Protein AF-A0A960UX50-F1 (afdb_monomer_lite)

Foldseek 3Di:
DQLVVLVVQLVCCPDPCRNVCVVDVPQPPLNSVLSNLLSVLSNLLVVLVVLCVVQVPQQDPPLNCVLNVLSVVLNVCSVVDDSVVNVVSVVVNLVSLLSSLVSSLVSLVVVVVVPPPLCVLLSVLSNLLSVLSNVQSCVVVVVDDDDRCNVVSVVSNVVSVVVSVVVVVVVVVVVVVVVVVVVVVVVVVVVVVVVLVVVLVVQLVVDPDPLSNQVSVLVCCCVPVVDQWDWDWDADPVQQKIATRDHDHHDDDPVVVCCRNGDIGHLDCVVPPVNVCVVVVDDDDDD

Sequence (287 aa):
ALFCITVAIWSSQSGAEKLIANLIDGLSGDLAIRIEYVALYFAVGSFLQFAARLYPEEMPVWPRRIVVGFSLICAASGFFLPLGLFVRTLLPMQVAILAAVGISVIWTFQALRRHRLGAYVLSASLIILAATVANDVLVAMALLPGIYLGPYGLMIFIVGQSFGMSMKLSNAFNQLESLSEGLEARVEQRTEELDSLNELTRIVNESQDLDYIVGSTSRFMIDHMGIRRMFLFLIDPLSNEITGNGGQIADLSQEDRDFFETLRVPVNPELGTLYRTIQKKKSVYLD

Secondary structure (DSSP, 8-state):
-HHHHHHHHHHHHSSTT-HHHHHSTT--HHHHHHHHHHHHHHHHHHHHHHHHHHSTTT--HHHHHHHHHHHHHHHHHHHHS-HHHHHHTHHHHHHHHHHHHHHHHHHHHHHHHTT-TT-HHHHHHHHHHHHHHHHHHHHHTTSS-----HHHHHHHHHHHHHHHHHHHHHHHHHHHHHHHHHHHHHHHHHHHHHHHHHHHHHHHHH---HHHHHHHHHHHHHHHH---B---EEEETTTTEEEE----BTT--HHHHHHHHH-EEE--GGGTHHHHHHHHTS-----

Structure (mmCIF, N/CA/C/O backbone):
data_AF-A0A960UX50-F1
#
_entry.id   AF-A0A960UX50-F1
#
loop_
_atom_site.group_PDB
_atom_site.id
_atom_site.type_symbol
_atom_site.label_atom_id
_atom_site.label_alt_id
_atom_site.label_comp_id
_atom_site.label_asym_id
_atom_site.label_entity_id
_atom_site.label_seq_id
_atom_site.pdbx_PDB_ins_code
_atom_site.Cartn_x
_atom_site.Cartn_y
_atom_site.Cartn_z
_atom_site.occupancy
_atom_site.B_iso_or_equiv
_atom_site.auth_seq_id
_atom_site.auth_comp_id
_atom_site.auth_asym_id
_atom_site.auth_atom_id
_atom_site.pdbx_PDB_model_num
ATOM 1 N N . ALA A 1 1 ? 10.888 -6.861 -0.367 1.00 74.69 1 ALA A N 1
ATOM 2 C CA . ALA A 1 1 ? 12.194 -7.522 -0.569 1.00 74.69 1 ALA A CA 1
ATOM 3 C C . ALA A 1 1 ? 12.566 -7.593 -2.049 1.00 74.69 1 ALA A C 1
ATOM 5 O O . ALA A 1 1 ? 13.447 -6.845 -2.441 1.00 74.69 1 ALA A O 1
ATOM 6 N N . LEU A 1 2 ? 11.870 -8.397 -2.872 1.00 86.38 2 LEU A N 1
ATOM 7 C CA . LEU A 1 2 ? 12.221 -8.613 -4.290 1.00 86.38 2 LEU A CA 1
ATOM 8 C C . LEU A 1 2 ? 12.455 -7.309 -5.075 1.00 86.38 2 LEU A C 1
ATOM 10 O O . LEU A 1 2 ? 13.512 -7.156 -5.668 1.00 86.38 2 LEU A O 1
ATOM 14 N N . PHE A 1 3 ? 11.523 -6.352 -4.990 1.00 88.25 3 PHE A N 1
ATOM 15 C CA . PHE A 1 3 ? 11.643 -5.042 -5.644 1.00 88.25 3 PHE A CA 1
ATOM 16 C C . PHE A 1 3 ? 12.938 -4.301 -5.281 1.00 88.25 3 PHE A C 1
ATOM 18 O O . PHE A 1 3 ? 13.718 -3.952 -6.162 1.00 88.25 3 PHE A O 1
ATOM 25 N N . CYS A 1 4 ? 13.215 -4.120 -3.989 1.00 86.19 4 CYS A N 1
ATOM 26 C CA . CYS A 1 4 ? 14.413 -3.408 -3.544 1.00 86.19 4 CYS A CA 1
ATOM 27 C C . CYS A 1 4 ? 15.699 -4.116 -3.986 1.00 86.19 4 CYS A C 1
ATOM 29 O O . CYS A 1 4 ? 16.638 -3.449 -4.397 1.00 86.19 4 CYS A O 1
ATOM 31 N N . ILE A 1 5 ? 15.726 -5.454 -3.952 1.00 87.75 5 ILE A N 1
ATOM 32 C CA . ILE A 1 5 ? 16.877 -6.244 -4.415 1.00 87.75 5 ILE A CA 1
ATOM 33 C C . ILE A 1 5 ? 17.108 -6.010 -5.910 1.00 87.75 5 ILE A C 1
ATOM 35 O O . ILE A 1 5 ? 18.223 -5.713 -6.322 1.00 87.75 5 ILE A O 1
ATOM 39 N N . THR A 1 6 ? 16.054 -6.085 -6.724 1.00 88.81 6 THR A N 1
ATOM 40 C CA . THR A 1 6 ? 16.165 -5.870 -8.174 1.00 88.81 6 THR A CA 1
ATOM 41 C C . THR A 1 6 ? 16.602 -4.448 -8.520 1.00 88.81 6 THR A C 1
ATOM 43 O O . THR A 1 6 ? 17.437 -4.271 -9.401 1.00 88.81 6 THR A O 1
ATOM 46 N N . VAL A 1 7 ? 16.116 -3.440 -7.787 1.00 87.38 7 VAL A N 1
ATOM 47 C CA . VAL A 1 7 ? 16.538 -2.044 -7.979 1.00 87.38 7 VAL A CA 1
ATOM 48 C C . VAL A 1 7 ? 17.975 -1.826 -7.509 1.00 87.38 7 VAL A C 1
ATOM 50 O O . VAL A 1 7 ? 18.710 -1.107 -8.171 1.00 87.38 7 VAL A O 1
ATOM 53 N N . ALA A 1 8 ? 18.407 -2.463 -6.418 1.00 85.44 8 ALA A N 1
ATOM 54 C CA . ALA A 1 8 ? 19.790 -2.383 -5.953 1.00 85.44 8 ALA A CA 1
ATOM 55 C C . ALA A 1 8 ? 20.767 -2.993 -6.970 1.00 85.44 8 ALA A C 1
ATOM 57 O O . ALA A 1 8 ? 21.789 -2.385 -7.276 1.00 85.44 8 ALA A O 1
ATOM 58 N N . ILE A 1 9 ? 20.427 -4.153 -7.547 1.00 85.88 9 ILE A N 1
ATOM 59 C CA . ILE A 1 9 ? 21.223 -4.783 -8.613 1.00 85.88 9 ILE A CA 1
ATOM 60 C C . ILE A 1 9 ? 21.291 -3.866 -9.837 1.00 85.88 9 ILE A C 1
ATOM 62 O O . ILE A 1 9 ? 22.376 -3.635 -10.365 1.00 85.88 9 ILE A O 1
ATOM 66 N N . TRP A 1 10 ? 20.148 -3.322 -10.266 1.00 87.31 10 TRP A N 1
ATOM 67 C CA . TRP A 1 10 ? 20.091 -2.391 -11.390 1.00 87.31 10 TRP A CA 1
ATOM 68 C C . TRP A 1 10 ? 20.931 -1.136 -11.128 1.00 87.31 10 TRP A C 1
ATOM 70 O O . TRP A 1 10 ? 21.840 -0.847 -11.895 1.00 87.31 10 TRP A O 1
ATOM 80 N N . SER A 1 11 ? 20.710 -0.449 -10.006 1.00 81.12 11 SER A N 1
ATOM 81 C CA . SER A 1 11 ? 21.429 0.777 -9.641 1.00 81.12 11 SER A CA 1
ATOM 82 C C . SER A 1 11 ? 22.930 0.559 -9.460 1.00 81.12 11 SER A C 1
ATOM 84 O O . SER A 1 11 ? 23.699 1.490 -9.663 1.00 81.12 11 SER A O 1
ATOM 86 N N . SER A 1 12 ? 23.360 -0.642 -9.066 1.00 79.75 12 SER A N 1
ATOM 87 C CA . SER A 1 12 ? 24.780 -0.972 -8.945 1.00 79.75 12 SER A CA 1
ATOM 88 C C . SER A 1 12 ? 25.454 -1.194 -10.303 1.00 79.75 12 SER A C 1
ATOM 90 O O . SER A 1 12 ? 26.670 -1.043 -10.404 1.00 79.75 12 SER A O 1
ATOM 92 N N . GLN A 1 13 ? 24.693 -1.568 -11.334 1.00 78.19 13 GLN A N 1
ATOM 93 C CA . GLN A 1 13 ? 25.196 -1.738 -12.700 1.00 78.19 13 GLN A CA 1
ATOM 94 C C . GLN A 1 13 ? 25.017 -0.477 -13.552 1.00 78.19 13 GLN A C 1
ATOM 96 O O . GLN A 1 13 ? 25.848 -0.206 -14.415 1.00 78.19 13 GLN A O 1
ATOM 101 N N . SER A 1 14 ? 23.966 0.307 -13.308 1.00 67.62 14 SER A N 1
ATOM 102 C CA . SER A 1 14 ? 23.695 1.554 -14.020 1.00 67.62 14 SER A CA 1
ATOM 103 C C . SER A 1 14 ? 24.616 2.669 -13.525 1.00 67.62 14 SER A C 1
ATOM 105 O O . SER A 1 14 ? 24.365 3.310 -12.509 1.00 67.62 14 SER A O 1
ATOM 107 N N . GLY A 1 15 ? 25.703 2.910 -14.258 1.00 63.88 15 GLY A N 1
ATOM 108 C CA . GLY A 1 15 ? 26.651 3.986 -13.977 1.00 63.88 15 GLY A CA 1
ATOM 109 C C . GLY A 1 15 ? 27.939 3.867 -14.788 1.00 63.88 15 GLY A C 1
ATOM 110 O O . GLY A 1 15 ? 28.190 2.849 -15.434 1.00 63.88 15 GLY A O 1
ATOM 111 N N . ALA A 1 16 ? 28.768 4.913 -14.741 1.00 55.41 16 ALA A N 1
ATOM 112 C CA . ALA A 1 16 ? 30.037 4.966 -15.472 1.00 55.41 16 ALA A CA 1
ATOM 113 C C . ALA A 1 16 ? 31.031 3.875 -15.031 1.00 55.41 16 ALA A C 1
ATOM 115 O O . ALA A 1 16 ? 31.810 3.393 -15.846 1.00 55.41 16 ALA A O 1
ATOM 116 N N . GLU A 1 17 ? 30.967 3.449 -13.766 1.00 58.00 17 GLU A N 1
ATOM 117 C CA . GLU A 1 17 ? 31.926 2.506 -13.181 1.00 58.00 17 GLU A CA 1
ATOM 118 C C . GLU A 1 17 ? 31.386 1.080 -12.996 1.00 58.00 17 GLU A C 1
ATOM 120 O O . GLU A 1 17 ? 32.053 0.302 -12.326 1.00 58.00 17 GLU A O 1
ATOM 125 N N . LYS A 1 18 ? 30.202 0.730 -13.543 1.00 66.75 18 LYS A N 1
ATOM 126 C CA . LYS A 1 18 ? 29.578 -0.621 -13.502 1.00 66.75 18 LYS A CA 1
ATOM 127 C C . LYS A 1 18 ? 30.106 -1.509 -12.360 1.00 66.75 18 LYS A C 1
ATOM 129 O O . LYS A 1 18 ? 30.834 -2.473 -12.595 1.00 66.75 18 LYS A O 1
ATOM 134 N N . LEU A 1 19 ? 29.776 -1.148 -11.119 1.00 62.72 19 LEU A N 1
ATOM 135 C CA . LEU A 1 19 ? 30.473 -1.597 -9.901 1.00 62.72 19 LEU A CA 1
ATOM 136 C C . LEU A 1 19 ? 30.663 -3.119 -9.822 1.00 62.72 19 LEU A C 1
ATOM 138 O O . LEU A 1 19 ? 31.742 -3.595 -9.491 1.00 62.72 19 LEU A O 1
ATOM 142 N N . ILE A 1 20 ? 29.631 -3.893 -10.169 1.00 65.25 20 ILE A N 1
ATOM 143 C CA . ILE A 1 20 ? 29.677 -5.364 -10.140 1.00 65.25 20 ILE A CA 1
ATOM 144 C C . ILE A 1 20 ? 30.579 -5.931 -11.247 1.00 65.25 20 ILE A C 1
ATOM 146 O O . ILE A 1 20 ? 31.234 -6.947 -11.034 1.00 65.25 20 ILE A O 1
ATOM 150 N N . ALA A 1 21 ? 30.624 -5.296 -12.420 1.00 63.28 21 ALA A N 1
ATOM 151 C CA . ALA A 1 21 ? 31.515 -5.709 -13.503 1.00 63.28 21 ALA A CA 1
ATOM 152 C C . ALA A 1 21 ? 32.990 -5.410 -13.182 1.00 63.28 21 ALA A C 1
ATOM 154 O O . ALA A 1 21 ? 33.856 -6.153 -13.625 1.00 63.28 21 ALA A O 1
ATOM 155 N N . ASN A 1 22 ? 33.260 -4.374 -12.381 1.00 66.94 22 ASN A N 1
ATOM 156 C CA . ASN A 1 22 ? 34.607 -4.034 -11.912 1.00 66.94 22 ASN A CA 1
ATOM 157 C C . ASN A 1 22 ? 35.059 -4.845 -10.686 1.00 66.94 22 ASN A C 1
ATOM 159 O O . ASN A 1 22 ? 36.253 -4.977 -10.453 1.00 66.94 22 ASN A O 1
ATOM 163 N N . LEU A 1 23 ? 34.125 -5.380 -9.892 1.00 66.56 23 LEU A N 1
ATOM 164 C CA . LEU A 1 23 ? 34.437 -6.208 -8.720 1.00 66.56 23 LEU A CA 1
ATOM 165 C C . LEU A 1 23 ? 34.691 -7.683 -9.085 1.00 66.56 23 LEU A C 1
ATOM 167 O O . LEU A 1 23 ? 35.341 -8.405 -8.333 1.00 66.56 23 LEU A O 1
ATOM 171 N N . ILE A 1 24 ? 34.142 -8.145 -10.213 1.00 71.06 24 ILE A N 1
ATOM 172 C CA . ILE A 1 24 ? 34.294 -9.516 -10.709 1.00 71.06 24 ILE A CA 1
ATOM 173 C C . ILE A 1 24 ? 35.217 -9.488 -11.927 1.00 71.06 24 ILE A C 1
ATOM 175 O O . ILE A 1 24 ? 34.765 -9.295 -13.058 1.00 71.06 24 ILE A O 1
ATOM 179 N N . ASP A 1 25 ? 36.506 -9.728 -11.690 1.00 57.28 25 ASP A N 1
ATOM 180 C CA . ASP A 1 25 ? 37.509 -9.890 -12.743 1.00 57.28 25 ASP A CA 1
ATOM 181 C C . ASP A 1 25 ? 37.095 -11.036 -13.689 1.00 57.28 25 ASP A C 1
ATOM 183 O O . ASP A 1 25 ? 37.180 -12.216 -13.348 1.00 57.28 25 ASP A O 1
ATOM 187 N N . GLY A 1 26 ? 36.593 -10.692 -14.882 1.00 63.31 26 GLY A N 1
ATOM 188 C CA . GLY A 1 26 ? 36.166 -11.652 -15.912 1.00 63.31 26 GLY A CA 1
ATOM 189 C C . GLY A 1 26 ? 34.696 -11.575 -16.334 1.00 63.31 26 GLY A C 1
ATOM 190 O O . GLY A 1 26 ? 34.275 -12.339 -17.208 1.00 63.31 26 GLY A O 1
ATOM 191 N N . LEU A 1 27 ? 33.896 -10.657 -15.779 1.00 69.50 27 LEU A N 1
ATOM 192 C CA . LEU A 1 27 ? 32.530 -10.458 -16.261 1.00 69.50 27 LEU A CA 1
ATOM 193 C C . LEU A 1 27 ? 32.547 -9.807 -17.657 1.00 69.50 27 LEU A C 1
ATOM 195 O O . LEU A 1 27 ? 32.896 -8.638 -17.808 1.00 69.50 27 LEU A O 1
ATOM 199 N N . SER A 1 28 ? 32.158 -10.552 -18.699 1.00 75.81 28 SER A N 1
ATOM 200 C CA . SER A 1 28 ? 32.047 -9.978 -20.051 1.00 75.81 28 SER A CA 1
ATOM 201 C C . SER A 1 28 ? 31.086 -8.777 -20.058 1.00 75.81 28 SER A C 1
ATOM 203 O O . SER A 1 28 ? 30.033 -8.819 -19.414 1.00 75.81 28 SER A O 1
ATOM 205 N N . GLY A 1 29 ? 31.418 -7.716 -20.804 1.00 76.50 29 GLY A N 1
ATOM 206 C CA . GLY A 1 29 ? 30.583 -6.507 -20.892 1.00 76.50 29 GLY A CA 1
ATOM 207 C C . GLY A 1 29 ? 29.140 -6.797 -21.327 1.00 76.50 29 GLY A C 1
ATOM 208 O O . GLY A 1 29 ? 28.202 -6.160 -20.846 1.00 76.50 29 GLY A O 1
ATOM 209 N N . ASP A 1 30 ? 28.956 -7.826 -22.153 1.00 81.88 30 ASP A N 1
ATOM 210 C CA . ASP A 1 30 ? 27.658 -8.334 -22.593 1.00 81.88 30 ASP A CA 1
ATOM 211 C C . ASP A 1 30 ? 26.811 -8.865 -21.431 1.00 81.88 30 ASP A C 1
ATOM 213 O O . ASP A 1 30 ? 25.624 -8.549 -21.328 1.00 81.88 30 ASP A O 1
ATOM 217 N N . LEU A 1 31 ? 27.410 -9.656 -20.533 1.00 82.50 31 LEU A N 1
ATOM 218 C CA . LEU A 1 31 ? 26.725 -10.171 -19.345 1.00 82.50 31 LEU A CA 1
ATOM 219 C C . LEU A 1 31 ? 26.357 -9.043 -18.381 1.00 82.50 31 LEU A C 1
ATOM 221 O O . LEU A 1 31 ? 25.259 -9.070 -17.828 1.00 82.50 31 LEU A O 1
ATOM 225 N N . ALA A 1 32 ? 27.218 -8.032 -18.224 1.00 83.31 32 ALA A N 1
ATOM 226 C CA . ALA A 1 32 ? 26.917 -6.870 -17.386 1.00 83.31 32 ALA A CA 1
ATOM 227 C C . ALA A 1 32 ? 25.645 -6.148 -17.862 1.00 83.31 32 ALA A C 1
ATOM 229 O O . ALA A 1 32 ? 24.741 -5.898 -17.067 1.00 83.31 32 ALA A O 1
ATOM 230 N N . ILE A 1 33 ? 25.539 -5.884 -19.171 1.00 83.94 33 ILE A N 1
ATOM 231 C CA . ILE A 1 33 ? 24.369 -5.222 -19.775 1.00 83.94 33 ILE A CA 1
ATOM 232 C C . ILE A 1 33 ? 23.113 -6.096 -19.646 1.00 83.94 33 ILE A C 1
ATOM 234 O O . ILE A 1 33 ? 22.027 -5.593 -19.352 1.00 83.94 33 ILE A O 1
ATOM 238 N N . ARG A 1 34 ? 23.240 -7.420 -19.824 1.00 88.50 34 ARG A N 1
ATOM 239 C CA . ARG A 1 34 ? 22.115 -8.351 -19.625 1.00 88.50 34 ARG A CA 1
ATOM 240 C C . ARG A 1 34 ? 21.604 -8.315 -18.189 1.00 88.50 34 ARG A C 1
ATOM 242 O O . ARG A 1 34 ? 20.398 -8.198 -17.989 1.00 88.50 34 ARG A O 1
ATOM 249 N N . ILE A 1 35 ? 22.500 -8.377 -17.204 1.00 87.50 35 ILE A N 1
ATOM 250 C CA . ILE A 1 35 ? 22.139 -8.314 -15.782 1.00 87.50 35 ILE A CA 1
ATOM 251 C C . ILE A 1 35 ? 21.448 -6.988 -15.465 1.00 87.50 35 ILE A C 1
ATOM 253 O O . ILE A 1 35 ? 20.403 -6.996 -14.818 1.00 87.50 35 ILE A O 1
ATOM 257 N N . GLU A 1 36 ? 21.989 -5.872 -15.954 1.00 87.81 36 GLU A N 1
ATOM 258 C CA . GLU A 1 36 ? 21.420 -4.538 -15.759 1.00 87.81 36 GLU A CA 1
ATOM 259 C C . GLU A 1 36 ? 19.961 -4.470 -16.239 1.00 87.81 36 GLU A C 1
ATOM 261 O O . GLU A 1 36 ? 19.062 -4.104 -15.480 1.00 87.81 36 GLU A O 1
ATOM 266 N N . TYR A 1 37 ? 19.694 -4.881 -17.481 1.00 89.44 37 TYR A N 1
ATOM 267 C CA . TYR A 1 37 ? 18.360 -4.742 -18.072 1.00 89.44 37 TYR A CA 1
ATOM 268 C C . TYR A 1 37 ? 17.380 -5.775 -17.519 1.00 89.44 37 TYR A C 1
ATOM 270 O O . TYR A 1 37 ? 16.226 -5.445 -17.254 1.00 89.44 37 TYR A O 1
ATOM 278 N N . VAL A 1 38 ? 17.826 -7.010 -17.278 1.00 91.44 38 VAL A N 1
ATOM 279 C CA . VAL A 1 38 ? 16.990 -8.032 -16.635 1.00 91.44 38 VAL A CA 1
ATOM 280 C C . VAL A 1 38 ? 16.591 -7.583 -15.226 1.00 91.44 38 VAL A C 1
ATOM 282 O O . VAL A 1 38 ? 15.417 -7.694 -14.868 1.00 91.44 38 VAL A O 1
ATOM 285 N N . ALA A 1 39 ? 17.518 -7.012 -14.449 1.00 91.25 39 ALA A N 1
ATOM 286 C CA . ALA A 1 39 ? 17.220 -6.465 -13.127 1.00 91.25 39 ALA A CA 1
ATOM 287 C C . ALA A 1 39 ? 16.193 -5.324 -13.198 1.00 91.25 39 ALA A C 1
ATOM 289 O O . ALA A 1 39 ? 15.226 -5.333 -12.432 1.00 91.25 39 ALA A O 1
ATOM 290 N N . LEU A 1 40 ? 16.334 -4.406 -14.162 1.00 90.50 40 LEU A N 1
ATOM 291 C CA . LEU A 1 40 ? 15.348 -3.353 -14.420 1.00 90.50 40 LEU A CA 1
ATOM 292 C C . LEU A 1 40 ? 13.962 -3.934 -14.743 1.00 90.50 40 LEU A C 1
ATOM 294 O O . LEU A 1 40 ? 12.950 -3.493 -14.198 1.00 90.50 40 LEU A O 1
ATOM 298 N N . TYR A 1 41 ? 13.893 -4.949 -15.606 1.00 92.56 41 TYR A N 1
ATOM 299 C CA . TYR A 1 41 ? 12.621 -5.533 -16.038 1.00 92.56 41 TYR A CA 1
ATOM 300 C C . TYR A 1 41 ? 11.915 -6.261 -14.887 1.00 92.56 41 TYR A C 1
ATOM 302 O O . TYR A 1 41 ? 10.705 -6.096 -14.684 1.00 92.56 41 TYR A O 1
ATOM 310 N N . PHE A 1 42 ? 12.672 -6.990 -14.062 1.00 92.31 42 PHE A N 1
ATOM 311 C CA . PHE A 1 42 ? 12.153 -7.590 -12.835 1.00 92.31 42 PHE A CA 1
ATOM 312 C C . PHE A 1 42 ? 11.741 -6.550 -11.787 1.00 92.31 42 PHE A C 1
ATOM 314 O O . PHE A 1 42 ? 10.758 -6.778 -11.073 1.00 92.31 42 PHE A O 1
ATOM 321 N N . ALA A 1 43 ? 12.419 -5.402 -11.702 1.00 91.06 43 ALA A N 1
ATOM 322 C CA . ALA A 1 43 ? 12.036 -4.324 -10.792 1.00 91.06 43 ALA A CA 1
ATOM 323 C C . ALA A 1 43 ? 10.620 -3.813 -11.089 1.00 91.06 43 ALA A C 1
ATOM 325 O O . ALA A 1 43 ? 9.801 -3.699 -10.180 1.00 91.06 43 ALA A O 1
ATOM 326 N N . VAL A 1 44 ? 10.272 -3.615 -12.360 1.00 90.50 44 VAL A N 1
ATOM 327 C CA . VAL A 1 44 ? 8.927 -3.157 -12.753 1.00 90.50 44 VAL A CA 1
ATOM 328 C C . VAL A 1 44 ? 7.855 -4.191 -12.413 1.00 90.50 44 VAL A C 1
ATOM 330 O O . VAL A 1 44 ? 6.826 -3.862 -11.818 1.00 90.50 44 VAL A O 1
ATOM 333 N N . GLY A 1 45 ? 8.098 -5.460 -12.759 1.00 89.94 45 GLY A N 1
ATOM 334 C CA . GLY A 1 45 ? 7.151 -6.539 -12.475 1.00 89.94 45 GLY A CA 1
ATOM 335 C C . GLY A 1 45 ? 6.932 -6.740 -10.972 1.00 89.94 45 GLY A C 1
ATOM 336 O O . GLY A 1 45 ? 5.796 -6.861 -10.509 1.00 89.94 45 GLY A O 1
ATOM 337 N N . SER A 1 46 ? 8.014 -6.726 -10.194 1.00 90.81 46 SER A N 1
ATOM 338 C CA . SER A 1 46 ? 7.958 -6.877 -8.739 1.00 90.81 46 SER A CA 1
ATOM 339 C C . SER A 1 46 ? 7.335 -5.666 -8.037 1.00 90.81 46 SER A C 1
ATOM 341 O O . SER A 1 46 ? 6.593 -5.859 -7.072 1.00 90.81 46 SER A O 1
ATOM 343 N N . PHE A 1 47 ? 7.550 -4.445 -8.539 1.00 90.31 47 PHE A N 1
ATOM 344 C CA . PHE A 1 47 ? 6.909 -3.232 -8.028 1.00 90.31 47 PHE A CA 1
ATOM 345 C C . PHE A 1 47 ? 5.390 -3.277 -8.181 1.00 90.31 47 PHE A C 1
ATOM 347 O O . PHE A 1 47 ? 4.665 -3.044 -7.218 1.00 90.31 47 PHE A O 1
ATOM 354 N N . LEU A 1 48 ? 4.886 -3.637 -9.364 1.00 89.06 48 LEU A N 1
ATOM 355 C CA . LEU A 1 48 ? 3.441 -3.733 -9.583 1.00 89.06 48 LEU A CA 1
ATOM 356 C C . LEU A 1 48 ? 2.798 -4.810 -8.704 1.00 89.06 48 LEU A C 1
ATOM 358 O O . LEU A 1 48 ? 1.689 -4.623 -8.208 1.00 89.06 48 LEU A O 1
ATOM 362 N N . GLN A 1 49 ? 3.487 -5.925 -8.461 1.00 88.38 49 GLN A N 1
ATOM 363 C CA . GLN A 1 49 ? 3.005 -6.939 -7.519 1.00 88.38 49 GLN A CA 1
ATOM 364 C C . GLN A 1 49 ? 3.027 -6.442 -6.070 1.00 88.38 49 GLN A C 1
ATOM 366 O O . GLN A 1 49 ? 2.117 -6.748 -5.299 1.00 88.38 49 GLN A O 1
ATOM 371 N N . PHE A 1 50 ? 4.037 -5.656 -5.696 1.00 87.81 50 PHE A N 1
ATOM 372 C CA . PHE A 1 50 ? 4.074 -4.983 -4.402 1.00 87.81 50 PHE A CA 1
ATOM 373 C C . PHE A 1 50 ? 2.893 -4.009 -4.249 1.00 87.81 50 PHE A C 1
ATOM 375 O O . PHE A 1 50 ? 2.152 -4.102 -3.272 1.00 87.81 50 PHE A O 1
ATOM 382 N N . ALA A 1 51 ? 2.655 -3.149 -5.242 1.00 83.88 51 ALA A N 1
ATOM 383 C CA . ALA A 1 51 ? 1.541 -2.204 -5.249 1.00 83.88 51 ALA A CA 1
ATOM 384 C C . ALA A 1 51 ? 0.178 -2.917 -5.155 1.00 83.88 51 ALA A C 1
ATOM 386 O O . ALA A 1 51 ? -0.692 -2.481 -4.403 1.00 83.88 51 ALA A O 1
ATOM 387 N N . ALA A 1 52 ? 0.024 -4.068 -5.820 1.00 84.75 52 ALA A N 1
ATOM 388 C CA . ALA A 1 52 ? -1.190 -4.888 -5.750 1.00 84.75 52 ALA A CA 1
ATOM 389 C C . ALA A 1 52 ? -1.487 -5.431 -4.360 1.00 84.75 52 ALA A C 1
ATOM 391 O O . ALA A 1 52 ? -2.649 -5.553 -3.985 1.00 84.75 52 ALA A O 1
ATOM 392 N N . ARG A 1 53 ? -0.449 -5.775 -3.598 1.00 84.12 53 ARG A N 1
ATOM 393 C CA . ARG A 1 53 ? -0.615 -6.231 -2.215 1.00 84.12 53 ARG A CA 1
ATOM 394 C C . ARG A 1 53 ? -0.910 -5.076 -1.268 1.00 84.12 53 ARG A C 1
ATOM 396 O O . ARG A 1 53 ? -1.562 -5.288 -0.254 1.00 84.12 53 ARG A O 1
ATOM 403 N N . LEU A 1 54 ? -0.445 -3.872 -1.599 1.00 79.88 54 LEU A N 1
ATOM 404 C CA . LEU A 1 54 ? -0.698 -2.679 -0.800 1.00 79.88 54 LEU A CA 1
ATOM 405 C C . LEU A 1 54 ? -2.134 -2.154 -0.979 1.00 79.88 54 LEU A C 1
ATOM 407 O O . LEU A 1 54 ? -2.732 -1.694 -0.006 1.00 79.88 54 LEU A O 1
ATOM 411 N N . TYR A 1 55 ? -2.699 -2.272 -2.188 1.00 77.88 55 TYR A N 1
ATOM 412 C CA . TYR A 1 55 ? -4.054 -1.819 -2.532 1.00 77.88 55 TYR A CA 1
ATOM 413 C C . TYR A 1 55 ? -4.856 -2.900 -3.292 1.00 77.88 55 TYR A C 1
ATOM 415 O O . TYR A 1 55 ? -5.137 -2.737 -4.482 1.00 77.88 55 TYR A O 1
ATOM 423 N N . PRO A 1 56 ? -5.244 -4.011 -2.634 1.00 74.75 56 PRO A N 1
ATOM 424 C CA . PRO A 1 56 ? -5.856 -5.163 -3.305 1.00 74.75 56 PRO A CA 1
ATOM 425 C C . PRO A 1 56 ? -7.234 -4.874 -3.918 1.00 74.75 56 PRO A C 1
ATOM 427 O O . PRO A 1 56 ? -7.553 -5.421 -4.969 1.00 74.75 56 PRO A O 1
ATOM 430 N N . GLU A 1 57 ? -8.034 -4.009 -3.292 1.00 73.38 57 GLU A N 1
ATOM 431 C CA . GLU A 1 57 ? -9.400 -3.685 -3.739 1.00 73.38 57 GLU A CA 1
ATOM 432 C C . GLU A 1 57 ? -9.449 -2.677 -4.897 1.00 73.38 57 GLU A C 1
ATOM 434 O O . GLU A 1 57 ? -10.405 -2.669 -5.665 1.00 73.38 57 GLU A O 1
ATOM 439 N N . GLU A 1 58 ? -8.419 -1.841 -5.046 1.00 74.88 58 GLU A N 1
ATOM 440 C CA . GLU A 1 58 ? -8.412 -0.729 -6.011 1.00 74.88 58 GLU A CA 1
ATOM 441 C C . GLU A 1 58 ? -7.657 -1.067 -7.308 1.00 74.88 58 GLU A C 1
ATOM 443 O O . GLU A 1 58 ? -7.717 -0.320 -8.284 1.00 74.88 58 GLU A O 1
ATOM 448 N N . MET A 1 59 ? -6.921 -2.185 -7.335 1.00 74.50 59 MET A N 1
ATOM 449 C CA . MET A 1 59 ? -6.003 -2.523 -8.423 1.00 74.50 59 MET A CA 1
ATOM 450 C C . MET A 1 59 ? -6.638 -3.493 -9.441 1.00 74.50 59 MET A C 1
ATOM 452 O O . MET A 1 59 ? -6.645 -4.707 -9.206 1.00 74.50 59 MET A O 1
ATOM 456 N N . PRO A 1 60 ? -7.121 -3.025 -10.615 1.00 75.94 60 PRO A N 1
ATOM 457 C CA . PRO A 1 60 ? -7.644 -3.883 -11.663 1.00 75.94 60 PRO A CA 1
ATOM 458 C C . PRO A 1 60 ? -6.588 -4.874 -12.146 1.00 75.94 60 PRO A C 1
ATOM 460 O O . PRO A 1 60 ? -5.435 -4.550 -12.448 1.00 75.94 60 PRO A O 1
ATOM 463 N N . VAL A 1 61 ? -7.021 -6.126 -12.246 1.00 82.06 61 VAL A N 1
ATOM 464 C CA . VAL A 1 61 ? -6.151 -7.268 -12.530 1.00 82.06 61 VAL A CA 1
ATOM 465 C C . VAL A 1 61 ? -5.575 -7.251 -13.946 1.00 82.06 61 VAL A C 1
ATOM 467 O O . VAL A 1 61 ? -4.473 -7.759 -14.149 1.00 82.06 61 VAL A O 1
ATOM 470 N N . TRP A 1 62 ? -6.290 -6.662 -14.910 1.00 85.75 62 TRP A N 1
ATOM 471 C CA . TRP A 1 62 ? -5.938 -6.700 -16.331 1.00 85.75 62 TRP A CA 1
ATOM 472 C C . TRP A 1 62 ? -4.736 -5.813 -16.690 1.00 85.75 62 TRP A C 1
ATOM 474 O O . TRP A 1 62 ? -3.739 -6.379 -17.142 1.00 85.75 62 TRP A O 1
ATOM 484 N N . PRO A 1 63 ? -4.732 -4.484 -16.431 1.00 85.00 63 PRO A N 1
ATOM 485 C CA . PRO A 1 63 ? -3.580 -3.634 -16.756 1.00 85.00 63 PRO A CA 1
ATOM 486 C C . PRO A 1 63 ? -2.300 -4.112 -16.068 1.00 85.00 63 PRO A C 1
ATOM 488 O O . PRO A 1 63 ? -1.244 -4.205 -16.687 1.00 85.00 63 PRO A O 1
ATOM 491 N N . ARG A 1 64 ? -2.419 -4.524 -14.798 1.00 87.31 64 ARG A N 1
ATOM 492 C CA . ARG A 1 64 ? -1.321 -5.125 -14.037 1.00 87.31 64 ARG A CA 1
ATOM 493 C C . ARG A 1 64 ? -0.746 -6.354 -14.735 1.00 87.31 64 ARG A C 1
ATOM 495 O O . ARG A 1 64 ? 0.465 -6.446 -14.897 1.00 87.31 64 ARG A O 1
ATOM 502 N N . ARG A 1 65 ? -1.595 -7.323 -15.098 1.00 88.88 65 ARG A N 1
ATOM 503 C CA . ARG A 1 65 ? -1.149 -8.582 -15.718 1.00 88.88 65 ARG A CA 1
ATOM 504 C C . ARG A 1 65 ? -0.488 -8.343 -17.069 1.00 88.88 65 ARG A C 1
ATOM 506 O O . ARG A 1 65 ? 0.492 -9.019 -17.354 1.00 88.88 65 ARG A O 1
ATOM 513 N N . ILE A 1 66 ? -0.980 -7.382 -17.849 1.00 91.19 66 ILE A N 1
ATOM 514 C CA . ILE A 1 66 ? -0.382 -7.013 -19.137 1.00 91.19 66 ILE A CA 1
ATOM 515 C C . ILE A 1 66 ? 1.037 -6.488 -18.925 1.00 91.19 66 ILE A C 1
ATOM 517 O O . ILE A 1 66 ? 1.969 -7.023 -19.518 1.00 91.19 66 ILE A O 1
ATOM 521 N N . VAL A 1 67 ? 1.223 -5.505 -18.036 1.00 89.81 67 VAL A N 1
ATOM 522 C CA . VAL A 1 67 ? 2.554 -4.923 -17.802 1.00 89.81 67 VAL A CA 1
ATOM 523 C C . VAL A 1 67 ? 3.504 -5.946 -17.180 1.00 89.81 67 VAL A C 1
ATOM 525 O O . VAL A 1 67 ? 4.625 -6.090 -17.647 1.00 89.81 67 VAL A O 1
ATOM 528 N N . VAL A 1 68 ? 3.062 -6.718 -16.182 1.00 90.88 68 VAL A N 1
ATOM 529 C CA . VAL A 1 68 ? 3.894 -7.768 -15.566 1.00 90.88 68 VAL A CA 1
ATOM 530 C C . VAL A 1 68 ? 4.265 -8.855 -16.579 1.00 90.88 68 VAL A C 1
ATOM 532 O O . VAL A 1 68 ? 5.420 -9.268 -16.627 1.00 90.88 68 VAL A O 1
ATOM 535 N N . GLY A 1 69 ? 3.310 -9.311 -17.395 1.00 92.50 69 GLY A N 1
ATOM 536 C CA . GLY A 1 69 ? 3.556 -10.301 -18.442 1.00 92.50 69 GLY A CA 1
ATOM 537 C C . GLY A 1 69 ? 4.547 -9.789 -19.483 1.00 92.50 69 GLY A C 1
ATOM 538 O O . GLY A 1 69 ? 5.498 -10.489 -19.815 1.00 92.50 69 GLY A O 1
ATOM 539 N N . PHE A 1 70 ? 4.383 -8.539 -19.919 1.00 92.81 70 PHE A N 1
ATOM 540 C CA . PHE A 1 70 ? 5.318 -7.876 -20.821 1.00 92.81 70 PHE A CA 1
ATOM 541 C C . PHE A 1 70 ? 6.730 -7.787 -20.221 1.00 92.81 70 PHE A C 1
ATOM 543 O O . PHE A 1 70 ? 7.690 -8.200 -20.867 1.00 92.81 70 PHE A O 1
ATOM 550 N N . SER A 1 71 ? 6.864 -7.358 -18.960 1.00 90.38 71 SER A N 1
ATOM 551 C CA . SER A 1 71 ? 8.157 -7.300 -18.264 1.00 90.38 71 SER A CA 1
ATOM 552 C C . SER A 1 71 ? 8.846 -8.665 -18.180 1.00 90.38 71 SER A C 1
ATOM 554 O O . SER A 1 71 ? 10.056 -8.757 -18.377 1.00 90.38 71 SER A O 1
ATOM 556 N N . LEU A 1 72 ? 8.089 -9.736 -17.915 1.00 91.62 72 LEU A N 1
ATOM 557 C CA . LEU A 1 72 ? 8.629 -11.098 -17.859 1.00 91.62 72 LEU A CA 1
ATOM 558 C C . LEU A 1 72 ? 9.079 -11.599 -19.235 1.00 91.62 72 LEU A C 1
ATOM 560 O O . LEU A 1 72 ? 10.130 -12.228 -19.331 1.00 91.62 72 LEU A O 1
ATOM 564 N N . ILE A 1 73 ? 8.327 -11.296 -20.297 1.00 92.69 73 ILE A N 1
ATOM 565 C CA . ILE A 1 73 ? 8.709 -11.637 -21.675 1.00 92.69 73 ILE A CA 1
ATOM 566 C C . ILE A 1 73 ? 10.000 -10.906 -22.062 1.00 92.69 73 ILE A C 1
ATOM 568 O O . ILE A 1 73 ? 10.928 -11.531 -22.576 1.00 92.69 73 ILE A O 1
ATOM 572 N N . CYS A 1 74 ? 10.103 -9.609 -21.761 1.00 89.25 74 CYS A N 1
ATOM 573 C CA . CYS A 1 74 ? 11.319 -8.830 -21.999 1.00 89.25 74 CYS A CA 1
ATOM 574 C C . CYS A 1 74 ? 12.511 -9.386 -21.206 1.00 89.25 74 CYS A C 1
ATOM 576 O O . CYS A 1 74 ? 13.597 -9.530 -21.765 1.00 89.25 74 CYS A O 1
ATOM 578 N N . ALA A 1 75 ? 12.318 -9.778 -19.943 1.00 89.31 75 ALA A N 1
ATOM 579 C CA . ALA A 1 75 ? 13.370 -10.405 -19.138 1.00 89.31 75 ALA A CA 1
ATOM 580 C C . ALA A 1 75 ? 13.813 -11.757 -19.720 1.00 89.31 75 ALA A C 1
ATOM 582 O O . ALA A 1 75 ? 15.009 -12.006 -19.856 1.00 89.31 75 ALA A O 1
ATOM 583 N N . ALA A 1 76 ? 12.864 -12.601 -20.135 1.00 90.06 76 ALA A N 1
ATOM 584 C CA . ALA A 1 76 ? 13.151 -13.887 -20.767 1.00 90.06 76 ALA A CA 1
ATOM 585 C C . ALA A 1 76 ? 13.890 -13.721 -22.105 1.00 90.06 76 ALA A C 1
ATOM 587 O O . ALA A 1 76 ? 14.798 -14.493 -22.411 1.00 90.06 76 ALA A O 1
ATOM 588 N N . SER A 1 77 ? 13.563 -12.678 -22.876 1.00 89.12 77 SER A N 1
ATOM 589 C CA . SER A 1 77 ? 14.241 -12.375 -24.142 1.00 89.12 77 SER A CA 1
ATOM 590 C C . SER A 1 77 ? 15.752 -12.159 -23.965 1.00 89.12 77 SER A C 1
ATOM 592 O O . SER A 1 77 ? 16.528 -12.497 -24.858 1.00 89.12 77 SER A O 1
ATOM 594 N N . GLY A 1 78 ? 16.183 -11.718 -22.777 1.00 84.75 78 GLY A N 1
ATOM 595 C CA . GLY A 1 78 ? 17.587 -11.550 -22.407 1.00 84.75 78 GLY A CA 1
ATOM 596 C C . GLY A 1 78 ? 18.406 -12.838 -22.344 1.00 84.75 78 GLY A C 1
ATOM 597 O O . GLY A 1 78 ? 19.627 -12.747 -22.277 1.00 84.75 78 GLY A O 1
ATOM 598 N N . PHE A 1 79 ? 17.791 -14.020 -22.411 1.00 84.44 79 PHE A N 1
ATOM 599 C CA . PHE A 1 79 ? 18.510 -15.298 -22.500 1.00 84.44 79 PHE A CA 1
ATOM 600 C C . PHE A 1 79 ? 18.636 -15.815 -23.936 1.00 84.44 79 PHE A C 1
ATOM 602 O O . PHE A 1 79 ? 19.611 -16.487 -24.260 1.00 84.44 79 PHE A O 1
ATOM 609 N N . PHE A 1 80 ? 17.676 -15.483 -24.803 1.00 86.31 80 PHE A N 1
ATOM 610 C CA . PHE A 1 80 ? 17.574 -16.061 -26.147 1.00 86.31 80 PHE A CA 1
ATOM 611 C C . PHE A 1 80 ? 18.040 -15.115 -27.258 1.00 86.31 80 PHE A C 1
ATOM 613 O O . PHE A 1 80 ? 18.475 -15.578 -28.311 1.00 86.31 80 PHE A O 1
ATOM 620 N N . LEU A 1 81 ? 17.951 -13.794 -27.058 1.00 87.12 81 LEU A N 1
ATOM 621 C CA . LEU A 1 81 ? 18.275 -12.819 -28.100 1.00 87.12 81 LEU A CA 1
ATOM 622 C C . LEU A 1 81 ? 19.770 -12.448 -28.115 1.00 87.12 81 LEU A C 1
ATOM 624 O O . LEU A 1 81 ? 20.419 -12.363 -27.059 1.00 87.12 81 LEU A O 1
ATOM 628 N N . PRO A 1 82 ? 20.321 -12.141 -29.307 1.00 87.50 82 PRO A N 1
ATOM 629 C CA . PRO A 1 82 ? 21.625 -11.501 -29.418 1.00 87.50 82 PRO A CA 1
ATOM 630 C C . PRO A 1 82 ? 21.569 -10.086 -28.823 1.00 87.50 82 PRO A C 1
ATOM 632 O O . PRO A 1 82 ? 20.532 -9.419 -28.875 1.00 87.50 82 PRO A O 1
ATOM 635 N N . LEU A 1 83 ? 22.694 -9.617 -28.270 1.00 84.12 83 LEU A N 1
ATOM 636 C CA . LEU A 1 83 ? 22.745 -8.404 -27.442 1.00 84.12 83 LEU A CA 1
ATOM 637 C C . LEU A 1 83 ? 22.161 -7.168 -28.147 1.00 84.12 83 LEU A C 1
ATOM 639 O O . LEU A 1 83 ? 21.404 -6.419 -27.540 1.00 84.12 83 LEU A O 1
ATOM 643 N N . GLY A 1 84 ? 22.432 -6.985 -29.442 1.00 84.44 84 GLY A N 1
ATOM 644 C CA . GLY A 1 84 ? 21.917 -5.838 -30.198 1.00 84.44 84 GLY A CA 1
ATOM 645 C C . GLY A 1 84 ? 20.388 -5.801 -30.326 1.00 84.44 84 GLY A C 1
ATOM 646 O O . GLY A 1 84 ? 19.799 -4.722 -30.299 1.00 84.44 84 GLY A O 1
ATOM 647 N N . LEU A 1 85 ? 19.728 -6.963 -30.433 1.00 87.12 85 LEU A N 1
ATOM 648 C CA . LEU A 1 85 ? 18.261 -7.046 -30.435 1.00 87.12 85 LEU A CA 1
ATOM 649 C C . LEU A 1 85 ? 17.697 -6.899 -29.021 1.00 87.12 85 LEU A C 1
ATOM 651 O O . LEU A 1 85 ? 16.671 -6.249 -28.846 1.00 87.12 85 LEU A O 1
ATOM 655 N N . PHE A 1 86 ? 18.386 -7.451 -28.022 1.00 87.69 86 PHE A N 1
ATOM 656 C CA . PHE A 1 86 ? 17.996 -7.307 -26.623 1.00 87.69 86 PHE A CA 1
ATOM 657 C C . PHE A 1 86 ? 18.036 -5.844 -26.165 1.00 87.69 86 PHE A C 1
ATOM 659 O O . PHE A 1 86 ? 17.094 -5.363 -25.558 1.00 87.69 86 PHE A O 1
ATOM 666 N N . VAL A 1 87 ? 19.055 -5.068 -26.538 1.00 87.88 87 VAL A N 1
ATOM 667 C CA . VAL A 1 87 ? 19.110 -3.647 -26.152 1.00 87.88 87 VAL A CA 1
ATOM 668 C C . VAL A 1 87 ? 17.937 -2.843 -26.734 1.00 87.88 87 VAL A C 1
ATOM 670 O O . VAL A 1 87 ? 17.437 -1.920 -26.091 1.00 87.88 87 VAL A O 1
ATOM 673 N N . ARG A 1 88 ? 17.408 -3.231 -27.904 1.00 89.31 88 ARG A N 1
ATOM 674 C CA . ARG A 1 88 ? 16.215 -2.592 -28.489 1.00 89.31 88 ARG A CA 1
ATOM 675 C C . ARG A 1 88 ? 14.941 -2.815 -27.671 1.00 89.31 88 ARG A C 1
ATOM 677 O O . ARG A 1 88 ? 14.013 -2.025 -27.822 1.00 89.31 88 ARG A O 1
ATOM 684 N N . THR A 1 89 ? 14.881 -3.820 -26.790 1.00 89.75 89 THR A N 1
ATOM 685 C CA . THR A 1 89 ? 13.722 -4.017 -25.899 1.00 89.75 89 THR A CA 1
ATOM 686 C C . THR A 1 89 ? 13.637 -2.962 -24.794 1.00 89.75 89 THR A C 1
ATOM 688 O O . THR A 1 89 ? 12.604 -2.851 -24.139 1.00 89.75 89 THR A O 1
ATOM 691 N N . LEU A 1 90 ? 14.672 -2.132 -24.610 1.00 89.00 90 LEU A N 1
ATOM 692 C CA . LEU A 1 90 ? 14.667 -1.043 -23.633 1.00 89.00 90 LEU A CA 1
ATOM 693 C C . LEU A 1 90 ? 13.630 0.045 -23.956 1.00 89.00 90 LEU A C 1
ATOM 695 O O . LEU A 1 90 ? 12.904 0.467 -23.062 1.00 89.00 90 LEU A O 1
ATOM 699 N N . LEU A 1 91 ? 13.515 0.457 -25.221 1.00 89.38 91 LEU A N 1
ATOM 700 C CA . LEU A 1 91 ? 12.550 1.472 -25.673 1.00 89.38 91 LEU A CA 1
ATOM 701 C C . LEU A 1 91 ? 11.093 1.120 -25.323 1.00 89.38 91 LEU A C 1
ATOM 703 O O . LEU A 1 91 ? 10.433 1.912 -24.646 1.00 89.38 91 LEU A O 1
ATOM 707 N N . PRO A 1 92 ? 10.561 -0.057 -25.711 1.00 90.88 92 PRO A N 1
ATOM 708 C CA . PRO A 1 92 ? 9.202 -0.420 -25.327 1.00 90.88 92 PRO A CA 1
ATOM 709 C C . PRO A 1 92 ? 9.074 -0.644 -23.811 1.00 90.88 92 PRO A C 1
ATOM 711 O O . PRO A 1 92 ? 8.003 -0.414 -23.251 1.00 90.88 92 PRO A O 1
ATOM 714 N N . MET A 1 93 ? 10.158 -1.009 -23.113 1.00 90.56 93 MET A N 1
ATOM 715 C CA . MET A 1 93 ? 10.152 -1.087 -21.653 1.00 90.56 93 MET A CA 1
ATOM 716 C C . MET A 1 93 ? 10.028 0.287 -20.982 1.00 90.56 93 MET A C 1
ATOM 718 O O . MET A 1 93 ? 9.297 0.407 -20.006 1.00 90.56 93 MET A O 1
ATOM 722 N N . GLN A 1 94 ? 10.683 1.333 -21.488 1.00 91.38 94 GLN A N 1
ATOM 723 C CA . GLN A 1 94 ? 10.544 2.696 -20.956 1.00 91.38 94 GLN A CA 1
ATOM 724 C C . GLN A 1 94 ? 9.084 3.167 -21.009 1.00 91.38 94 GLN A C 1
ATOM 726 O O . GLN A 1 94 ? 8.563 3.698 -20.027 1.00 91.38 94 GLN A O 1
ATOM 731 N N . VAL A 1 95 ? 8.383 2.867 -22.107 1.00 92.19 95 VAL A N 1
ATOM 732 C CA . VAL A 1 95 ? 6.938 3.118 -22.226 1.00 92.19 95 VAL A CA 1
ATOM 733 C C . VAL A 1 95 ? 6.147 2.296 -21.202 1.00 92.19 95 VAL A C 1
ATOM 735 O O . VAL A 1 95 ? 5.253 2.827 -20.544 1.00 92.19 95 VAL A O 1
ATOM 738 N N . ALA A 1 96 ? 6.495 1.020 -21.006 1.00 91.25 96 ALA A N 1
ATOM 739 C CA . ALA A 1 96 ? 5.858 0.171 -19.998 1.00 91.25 96 ALA A CA 1
ATOM 740 C C . ALA A 1 96 ? 6.101 0.661 -18.555 1.00 91.25 96 ALA A C 1
ATOM 742 O O . ALA A 1 96 ? 5.198 0.564 -17.724 1.00 91.25 96 ALA A O 1
ATOM 743 N N . ILE A 1 97 ? 7.278 1.225 -18.256 1.00 92.44 97 ILE A N 1
ATOM 744 C CA . ILE A 1 97 ? 7.590 1.848 -16.961 1.00 92.44 97 ILE A CA 1
ATOM 745 C C . ILE A 1 97 ? 6.698 3.068 -16.738 1.00 92.44 97 ILE A C 1
ATOM 747 O O . ILE A 1 97 ? 6.063 3.166 -15.691 1.00 92.44 97 ILE A O 1
ATOM 751 N N . LEU A 1 98 ? 6.591 3.968 -17.721 1.00 93.12 98 LEU A N 1
ATOM 752 C CA . LEU A 1 98 ? 5.709 5.136 -17.620 1.00 93.12 98 LEU A CA 1
ATOM 753 C C . LEU A 1 98 ? 4.242 4.725 -17.455 1.00 93.12 98 LEU A C 1
ATOM 755 O O . LEU A 1 98 ? 3.530 5.306 -16.635 1.00 93.12 98 LEU A O 1
ATOM 759 N N . ALA A 1 99 ? 3.802 3.682 -18.164 1.00 91.38 99 ALA A N 1
ATOM 760 C CA . ALA A 1 99 ? 2.476 3.109 -17.971 1.00 91.38 99 ALA A CA 1
ATOM 761 C C . ALA A 1 99 ? 2.299 2.579 -16.537 1.00 91.38 99 ALA A C 1
ATOM 763 O O . ALA A 1 99 ? 1.308 2.907 -15.889 1.00 91.38 99 ALA A O 1
ATOM 764 N N . ALA A 1 100 ? 3.265 1.821 -16.005 1.00 90.56 100 ALA A N 1
ATOM 765 C CA . ALA A 1 100 ? 3.240 1.319 -14.629 1.00 90.56 100 ALA A CA 1
ATOM 766 C C . ALA A 1 100 ? 3.183 2.454 -13.593 1.00 90.56 100 ALA A C 1
ATOM 768 O O . ALA A 1 100 ? 2.425 2.366 -12.624 1.00 90.56 100 ALA A O 1
ATOM 769 N N . VAL A 1 101 ? 3.946 3.528 -13.813 1.00 92.25 101 VAL A N 1
ATOM 770 C CA . VAL A 1 101 ? 3.939 4.737 -12.983 1.00 92.25 101 VAL A CA 1
ATOM 771 C C . VAL A 1 101 ? 2.566 5.405 -13.013 1.00 92.25 101 VAL A C 1
ATOM 773 O O . VAL A 1 101 ? 1.969 5.603 -11.956 1.00 92.25 101 VAL A O 1
ATOM 776 N N . GLY A 1 102 ? 2.027 5.697 -14.200 1.00 91.69 102 GLY A N 1
ATOM 777 C CA . GLY A 1 102 ? 0.724 6.353 -14.343 1.00 91.69 102 GLY A CA 1
ATOM 778 C C . GLY A 1 102 ? -0.402 5.541 -13.706 1.00 91.69 102 GLY A C 1
ATOM 779 O O . GLY A 1 102 ? -1.202 6.066 -12.933 1.00 91.69 102 GLY A O 1
ATOM 780 N N . ILE A 1 103 ? -0.398 4.232 -13.948 1.00 89.06 103 ILE A N 1
ATOM 781 C CA . ILE A 1 103 ? -1.307 3.278 -13.323 1.00 89.06 103 ILE A CA 1
ATOM 782 C C . ILE A 1 103 ? -1.215 3.347 -11.782 1.00 89.06 103 ILE A C 1
ATOM 784 O O . ILE A 1 103 ? -2.236 3.456 -11.100 1.00 89.06 103 ILE A O 1
ATOM 788 N N . SER A 1 104 ? 0.001 3.341 -11.228 1.00 87.56 104 SER A N 1
ATOM 789 C CA . SER A 1 104 ? 0.224 3.377 -9.776 1.00 87.56 104 SER A CA 1
ATOM 790 C C . SER A 1 104 ? -0.234 4.698 -9.147 1.00 87.56 104 SER A C 1
ATOM 792 O O . SER A 1 104 ? -0.810 4.694 -8.057 1.00 87.56 104 SER A O 1
ATOM 794 N N . VAL A 1 105 ? -0.040 5.827 -9.839 1.00 90.06 105 VAL A N 1
ATOM 795 C CA . VAL A 1 105 ? -0.506 7.154 -9.398 1.00 90.06 105 VAL A CA 1
ATOM 796 C C . VAL A 1 105 ? -2.033 7.228 -9.387 1.00 90.06 105 VAL A C 1
ATOM 798 O O . VAL A 1 105 ? -2.613 7.662 -8.391 1.00 90.06 105 VAL A O 1
ATOM 801 N N . ILE A 1 106 ? -2.694 6.753 -10.449 1.00 88.88 106 ILE A N 1
ATOM 802 C CA . ILE A 1 106 ? -4.161 6.744 -10.555 1.00 88.88 106 ILE A CA 1
ATOM 803 C C . ILE A 1 106 ? -4.787 5.959 -9.396 1.00 88.88 106 ILE A C 1
ATOM 805 O O . ILE A 1 106 ? -5.755 6.418 -8.786 1.00 88.88 106 ILE A O 1
ATOM 809 N N . TRP A 1 107 ? -4.244 4.789 -9.056 1.00 84.56 107 TRP A N 1
ATOM 810 C CA . TRP A 1 107 ? -4.767 3.985 -7.946 1.00 84.56 107 TRP A CA 1
ATOM 811 C C . TRP A 1 107 ? -4.474 4.585 -6.588 1.00 84.56 107 TRP A C 1
ATOM 813 O O . TRP A 1 107 ? -5.345 4.578 -5.725 1.00 84.56 107 TRP A O 1
ATOM 823 N N . THR A 1 108 ? -3.283 5.150 -6.410 1.00 85.12 108 THR A N 1
ATOM 824 C CA . THR A 1 108 ? -2.945 5.851 -5.173 1.00 85.12 108 THR A CA 1
ATOM 825 C C . THR A 1 108 ? -3.943 6.979 -4.929 1.00 85.12 108 THR A C 1
ATOM 827 O O . THR A 1 108 ? -4.521 7.071 -3.852 1.00 85.12 108 THR A O 1
ATOM 830 N N . PHE A 1 109 ? -4.260 7.768 -5.956 1.00 86.62 109 PHE A N 1
ATOM 831 C CA . PHE A 1 109 ? -5.251 8.835 -5.849 1.00 86.62 109 PHE A CA 1
ATOM 832 C C . PHE A 1 109 ? -6.669 8.324 -5.533 1.00 86.62 109 PHE A C 1
ATOM 834 O O . PHE A 1 109 ? -7.362 8.909 -4.698 1.00 86.62 109 PHE A O 1
ATOM 841 N N . GLN A 1 110 ? -7.097 7.213 -6.142 1.00 84.12 110 GLN A N 1
ATOM 842 C CA . GLN A 1 110 ? -8.374 6.568 -5.804 1.00 84.12 110 GLN A CA 1
ATOM 843 C C . GLN A 1 110 ? -8.403 6.070 -4.353 1.00 84.12 110 GLN A C 1
ATOM 845 O O . GLN A 1 110 ? -9.385 6.306 -3.649 1.00 84.12 110 GLN A O 1
ATOM 850 N N . ALA A 1 111 ? -7.310 5.473 -3.874 1.00 80.75 111 ALA A N 1
ATOM 851 C CA . ALA A 1 111 ? -7.184 5.007 -2.498 1.00 80.75 111 ALA A CA 1
ATOM 852 C C . ALA A 1 111 ? -7.232 6.163 -1.482 1.00 80.75 111 ALA A C 1
ATOM 854 O O . ALA A 1 111 ? -7.885 6.031 -0.446 1.00 80.75 111 ALA A O 1
ATOM 855 N N . LEU A 1 112 ? -6.610 7.314 -1.786 1.00 82.88 112 LEU A N 1
ATOM 856 C CA . LEU A 1 112 ? -6.726 8.519 -0.950 1.00 82.88 112 LEU A CA 1
ATOM 857 C C . LEU A 1 112 ? -8.171 9.029 -0.871 1.00 82.88 112 LEU A C 1
ATOM 859 O O . LEU A 1 112 ? -8.618 9.434 0.201 1.00 82.88 112 LEU A O 1
ATOM 863 N N . ARG A 1 113 ? -8.906 9.011 -1.991 1.00 81.81 113 ARG A N 1
ATOM 864 C CA . ARG A 1 113 ? -10.292 9.504 -2.051 1.00 81.81 113 ARG A CA 1
ATOM 865 C C . ARG A 1 113 ? -11.268 8.691 -1.202 1.00 81.81 113 ARG A C 1
ATOM 867 O O . ARG A 1 113 ? -12.281 9.233 -0.781 1.00 81.81 113 ARG A O 1
ATOM 874 N N . ARG A 1 114 ? -10.979 7.417 -0.925 1.00 76.56 114 ARG A N 1
ATOM 875 C CA . ARG A 1 114 ? -11.852 6.543 -0.120 1.00 76.56 114 ARG A CA 1
ATOM 876 C C . ARG A 1 114 ? -11.582 6.600 1.394 1.00 76.56 114 ARG A C 1
ATOM 878 O O . ARG A 1 114 ? -11.978 5.690 2.111 1.00 76.56 114 ARG A O 1
ATOM 885 N N . HIS A 1 115 ? -10.923 7.658 1.884 1.00 59.81 115 HIS A N 1
ATOM 886 C CA . HIS A 1 115 ? -10.766 7.999 3.310 1.00 59.81 115 HIS A CA 1
ATOM 887 C C . HIS A 1 115 ? -10.299 6.855 4.234 1.00 59.81 115 HIS A C 1
ATOM 889 O O . HIS A 1 115 ? -10.726 6.749 5.384 1.00 59.81 115 HIS A O 1
ATOM 895 N N . ARG A 1 116 ? -9.351 6.021 3.785 1.00 61.88 116 ARG A N 1
ATOM 896 C CA . ARG A 1 116 ? -8.630 5.112 4.692 1.00 61.88 116 ARG A CA 1
ATOM 897 C C . ARG A 1 116 ? -7.653 5.929 5.548 1.00 61.88 116 ARG A C 1
ATOM 899 O O . ARG A 1 116 ? -6.532 6.215 5.121 1.00 61.88 116 ARG A O 1
ATOM 906 N N . LEU A 1 117 ? -8.100 6.341 6.739 1.00 50.34 117 LEU A N 1
ATOM 907 C CA . LEU A 1 117 ? -7.278 7.014 7.753 1.00 50.34 117 LEU A CA 1
ATOM 908 C C . LEU A 1 117 ? -5.952 6.247 7.940 1.00 50.34 117 LEU A C 1
ATOM 910 O O . LEU A 1 117 ? -5.944 5.033 8.130 1.00 50.34 117 LEU A O 1
ATOM 914 N N . GLY A 1 118 ? -4.820 6.947 7.807 1.00 62.84 118 GLY A N 1
ATOM 915 C CA . GLY A 1 118 ? -3.472 6.370 7.939 1.00 62.84 118 GLY A CA 1
ATOM 916 C C . GLY A 1 118 ? -2.772 5.945 6.636 1.00 62.84 118 GLY A C 1
ATOM 917 O O . GLY A 1 118 ? -1.612 5.540 6.680 1.00 62.84 118 GLY A O 1
ATOM 918 N N . ALA A 1 119 ? -3.401 6.070 5.459 1.00 72.50 119 ALA A N 1
ATOM 919 C CA . ALA A 1 119 ? -2.764 5.732 4.173 1.00 72.50 119 ALA A CA 1
ATOM 920 C C . ALA A 1 119 ? -1.916 6.864 3.549 1.00 72.50 119 ALA A C 1
ATOM 922 O O . ALA A 1 119 ? -1.268 6.647 2.522 1.00 72.50 119 ALA A O 1
ATOM 923 N N . TYR A 1 120 ? -1.892 8.061 4.146 1.00 83.00 120 TYR A N 1
ATOM 924 C CA . TYR A 1 120 ? -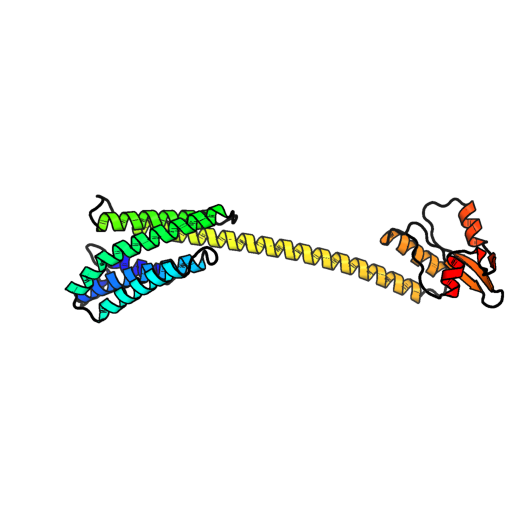1.272 9.249 3.543 1.00 83.00 120 TYR A CA 1
ATOM 925 C C . TYR A 1 120 ? 0.243 9.128 3.363 1.00 83.00 120 TYR A C 1
ATOM 927 O O . TYR A 1 120 ? 0.735 9.399 2.274 1.00 83.00 120 TYR A O 1
ATOM 935 N N . VAL A 1 121 ? 0.984 8.660 4.374 1.00 87.12 121 VAL A N 1
ATOM 936 C CA . VAL A 1 121 ? 2.452 8.518 4.270 1.00 87.12 121 VAL A CA 1
ATOM 937 C C . VAL A 1 121 ? 2.843 7.465 3.226 1.00 87.12 121 VAL A C 1
ATOM 939 O O . VAL A 1 121 ? 3.731 7.690 2.399 1.00 87.12 121 VAL A O 1
ATOM 942 N N . LEU A 1 122 ? 2.146 6.326 3.221 1.00 87.50 122 LEU A N 1
ATOM 943 C CA . LEU A 1 122 ? 2.364 5.251 2.247 1.00 87.50 122 LEU A CA 1
ATOM 944 C C . LEU A 1 122 ? 2.104 5.731 0.817 1.00 87.50 122 LEU A C 1
ATOM 946 O O . LEU A 1 122 ? 2.837 5.390 -0.107 1.00 87.50 122 LEU A O 1
ATOM 950 N N . SER A 1 123 ? 1.067 6.545 0.648 1.00 88.62 123 SER A N 1
ATOM 951 C CA . SER A 1 123 ? 0.684 7.092 -0.647 1.00 88.62 123 SER A CA 1
ATOM 952 C C . SER A 1 123 ? 1.628 8.195 -1.119 1.00 88.62 123 SER A C 1
ATOM 954 O O . SER A 1 123 ? 2.064 8.178 -2.266 1.00 88.62 123 SER A O 1
ATOM 956 N N . ALA A 1 124 ? 1.992 9.128 -0.237 1.00 91.19 124 ALA A N 1
ATOM 957 C CA . ALA A 1 124 ? 2.899 10.227 -0.554 1.00 91.19 124 ALA A CA 1
ATOM 958 C C . ALA A 1 124 ? 4.276 9.707 -0.986 1.00 91.19 124 ALA A C 1
ATOM 960 O O . ALA A 1 124 ? 4.805 10.122 -2.013 1.00 91.19 124 ALA A O 1
ATOM 961 N N . SER A 1 125 ? 4.821 8.737 -0.250 1.00 92.44 125 SER A N 1
ATOM 962 C CA . SER A 1 125 ? 6.112 8.125 -0.578 1.00 92.44 125 SER A CA 1
ATOM 963 C C . SER A 1 125 ? 6.096 7.363 -1.912 1.00 92.44 125 SER A C 1
ATOM 965 O O . SER A 1 125 ? 7.075 7.405 -2.656 1.00 92.44 125 SER A O 1
ATOM 967 N N . LEU A 1 126 ? 4.971 6.733 -2.270 1.00 91.25 126 LEU A N 1
ATOM 968 C CA . LEU A 1 126 ? 4.783 6.105 -3.580 1.00 91.25 126 LEU A CA 1
ATOM 969 C C . LEU A 1 126 ? 4.698 7.143 -4.709 1.00 91.25 126 LEU A C 1
ATOM 971 O O . LEU A 1 126 ? 5.322 6.949 -5.748 1.00 91.25 126 LEU A O 1
ATOM 975 N N . ILE A 1 127 ? 3.980 8.252 -4.507 1.00 92.50 127 ILE A N 1
ATOM 976 C CA . ILE A 1 127 ? 3.890 9.349 -5.488 1.00 92.50 127 ILE A CA 1
ATOM 977 C C . ILE A 1 127 ? 5.268 9.971 -5.741 1.00 92.50 127 ILE A C 1
ATOM 979 O O . ILE A 1 127 ? 5.614 10.234 -6.891 1.00 92.50 127 ILE A O 1
ATOM 983 N N . ILE A 1 128 ? 6.072 10.165 -4.693 1.00 94.62 128 ILE A N 1
ATOM 984 C CA . ILE A 1 128 ? 7.439 10.684 -4.827 1.00 94.62 128 ILE A CA 1
ATOM 985 C C . ILE A 1 128 ? 8.291 9.729 -5.671 1.00 94.62 128 ILE A C 1
ATOM 987 O O . ILE A 1 128 ? 8.917 10.172 -6.630 1.00 94.62 128 ILE A O 1
ATOM 991 N N . LEU A 1 129 ? 8.256 8.422 -5.384 1.00 93.81 129 LEU A N 1
ATOM 992 C CA . LEU A 1 129 ? 8.968 7.421 -6.186 1.00 93.81 129 LEU A CA 1
ATOM 993 C C . LEU A 1 129 ? 8.500 7.408 -7.647 1.00 93.81 129 LEU A C 1
ATOM 995 O O . LEU A 1 129 ? 9.312 7.338 -8.566 1.00 93.81 129 LEU A O 1
ATOM 999 N N . ALA A 1 130 ? 7.189 7.483 -7.869 1.00 93.19 130 ALA A N 1
ATOM 1000 C CA . ALA A 1 130 ? 6.600 7.564 -9.199 1.00 93.19 130 ALA A CA 1
ATOM 1001 C C . ALA A 1 130 ? 7.125 8.782 -9.977 1.00 93.19 130 ALA A C 1
ATOM 1003 O O . ALA A 1 130 ? 7.512 8.644 -11.136 1.00 93.19 130 ALA A O 1
ATOM 1004 N N . ALA A 1 131 ? 7.195 9.950 -9.334 1.00 94.25 131 ALA A N 1
ATOM 1005 C CA . ALA A 1 131 ? 7.707 11.172 -9.944 1.00 94.25 131 ALA A CA 1
ATOM 1006 C C . ALA A 1 131 ? 9.203 11.076 -10.280 1.00 94.25 131 ALA A C 1
ATOM 1008 O O . ALA A 1 131 ? 9.601 11.452 -11.382 1.00 94.25 131 ALA A O 1
ATOM 1009 N N . THR A 1 132 ? 10.027 10.529 -9.380 1.00 94.75 132 THR A N 1
ATOM 1010 C CA . THR A 1 132 ? 11.464 10.351 -9.641 1.00 94.75 132 THR A CA 1
ATOM 1011 C C . THR A 1 132 ? 11.719 9.333 -10.749 1.00 94.75 132 THR A C 1
ATOM 1013 O O . THR A 1 132 ? 12.533 9.585 -11.625 1.00 94.75 132 THR A O 1
ATOM 1016 N N . VAL A 1 133 ? 10.987 8.213 -10.775 1.00 93.25 133 VAL A N 1
ATOM 1017 C CA . VAL A 1 133 ? 11.128 7.206 -11.842 1.00 93.25 133 VAL A CA 1
ATOM 1018 C C . VAL A 1 133 ? 10.660 7.764 -13.186 1.00 93.25 133 VAL A C 1
ATOM 1020 O O . VAL A 1 133 ? 11.303 7.526 -14.205 1.00 93.25 133 VAL A O 1
ATOM 1023 N N . ALA A 1 134 ? 9.567 8.532 -13.210 1.00 94.31 134 ALA A N 1
ATOM 1024 C CA . ALA A 1 134 ? 9.135 9.214 -14.426 1.00 94.31 134 ALA A CA 1
ATOM 1025 C C . ALA A 1 134 ? 10.200 10.200 -14.925 1.00 94.31 134 ALA A C 1
ATOM 1027 O O . ALA A 1 134 ? 10.477 10.229 -16.122 1.00 94.31 134 ALA A O 1
ATOM 1028 N N . ASN A 1 135 ? 10.823 10.968 -14.024 1.00 94.25 135 ASN A N 1
ATOM 1029 C CA . ASN A 1 135 ? 11.916 11.870 -14.374 1.00 94.25 135 ASN A CA 1
ATOM 1030 C C . ASN A 1 135 ? 13.097 11.109 -14.995 1.00 94.25 135 ASN A C 1
ATOM 1032 O O . ASN A 1 135 ? 13.497 11.449 -16.106 1.00 94.25 135 ASN A O 1
ATOM 1036 N N . ASP A 1 136 ? 13.569 10.039 -14.354 1.00 91.31 136 ASP A N 1
ATOM 1037 C CA . ASP A 1 136 ? 14.677 9.216 -14.852 1.00 91.31 136 ASP A CA 1
ATOM 1038 C C . ASP A 1 136 ? 14.396 8.648 -16.244 1.00 91.31 136 ASP A C 1
ATOM 1040 O O . ASP A 1 136 ? 15.268 8.670 -17.111 1.00 91.31 136 ASP A O 1
ATOM 1044 N N . VAL A 1 137 ? 13.171 8.170 -16.489 1.00 92.31 137 VAL A N 1
ATOM 1045 C CA . VAL A 1 137 ? 12.787 7.655 -17.808 1.00 92.31 137 VAL A CA 1
ATOM 1046 C C . VAL A 1 137 ? 12.756 8.770 -18.851 1.00 92.31 137 VAL A C 1
ATOM 1048 O O . VAL A 1 137 ? 13.258 8.574 -19.953 1.00 92.31 137 VAL A O 1
ATOM 1051 N N . LEU A 1 138 ? 12.213 9.946 -18.528 1.00 92.31 138 LEU A N 1
ATOM 1052 C CA . LEU A 1 138 ? 12.168 11.076 -19.463 1.00 92.31 138 LEU A CA 1
ATOM 1053 C C . LEU A 1 138 ? 13.569 11.608 -19.798 1.00 92.31 138 LEU A C 1
ATOM 1055 O O . LEU A 1 138 ? 13.831 11.944 -20.955 1.00 92.31 138 LEU A O 1
ATOM 1059 N N . VAL A 1 139 ? 14.472 11.633 -18.815 1.00 90.94 139 VAL A N 1
ATOM 1060 C CA . VAL A 1 139 ? 15.891 11.955 -19.016 1.00 90.94 139 VAL A CA 1
ATOM 1061 C C . VAL A 1 139 ? 16.563 10.881 -19.878 1.00 90.94 139 VAL A C 1
ATOM 1063 O O . VAL A 1 139 ? 17.236 11.211 -20.852 1.00 90.94 139 VAL A O 1
ATOM 1066 N N . ALA A 1 140 ? 16.313 9.596 -19.607 1.00 87.94 140 ALA A N 1
ATOM 1067 C CA . ALA A 1 140 ? 16.854 8.483 -20.391 1.00 87.94 140 ALA A CA 1
ATOM 1068 C C . ALA A 1 140 ? 16.335 8.441 -21.841 1.00 87.94 140 ALA A C 1
ATOM 1070 O O . ALA A 1 140 ? 17.031 7.957 -22.731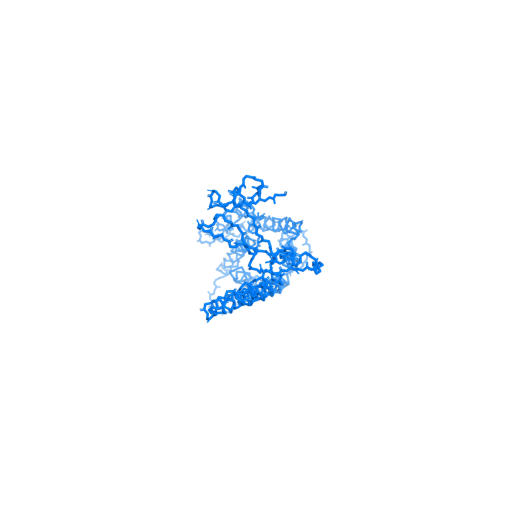 1.00 87.94 140 ALA A O 1
ATOM 1071 N N . MET A 1 141 ? 15.125 8.946 -22.096 1.00 89.50 141 MET A N 1
ATOM 1072 C CA . MET A 1 141 ? 14.558 9.109 -23.442 1.00 89.50 141 MET A CA 1
ATOM 1073 C C . MET A 1 141 ? 15.049 10.381 -24.152 1.00 89.50 141 MET A C 1
ATOM 1075 O O . MET A 1 141 ? 14.608 10.655 -25.266 1.00 89.50 141 MET A O 1
ATOM 1079 N N . ALA A 1 142 ? 15.932 11.165 -23.521 1.00 89.62 142 ALA A N 1
ATOM 1080 C CA . ALA A 1 142 ? 16.403 12.464 -24.001 1.00 89.62 142 ALA A CA 1
ATOM 1081 C C . ALA A 1 142 ? 15.273 13.485 -24.267 1.00 89.62 142 ALA A C 1
ATOM 1083 O O . ALA A 1 142 ? 15.438 14.412 -25.058 1.00 89.62 142 ALA A O 1
ATOM 1084 N N . LEU A 1 143 ? 14.123 13.330 -23.597 1.00 88.06 143 LEU A N 1
ATOM 1085 C CA . LEU A 1 143 ? 12.990 14.260 -23.685 1.00 88.06 143 LEU A CA 1
ATOM 1086 C C . LEU A 1 143 ? 13.162 15.466 -22.755 1.00 88.06 143 LEU A C 1
ATOM 1088 O O . LEU A 1 143 ? 12.629 16.538 -23.033 1.00 88.06 143 LEU A O 1
ATOM 1092 N N . LEU A 1 144 ? 13.891 15.290 -21.651 1.00 88.69 144 LEU A N 1
ATOM 1093 C CA . LEU A 1 144 ? 14.200 16.337 -20.681 1.00 88.69 144 LEU A CA 1
ATOM 1094 C C . LEU A 1 144 ? 15.700 16.323 -20.351 1.00 88.69 144 LEU A C 1
ATOM 1096 O O . LEU A 1 144 ? 16.252 15.248 -20.118 1.00 88.69 144 LEU A O 1
ATOM 1100 N N . PRO A 1 145 ? 16.369 17.486 -20.268 1.00 83.81 145 PRO A N 1
ATOM 1101 C CA . PRO A 1 145 ? 17.672 17.569 -19.625 1.00 83.81 145 PRO A CA 1
ATOM 1102 C C . PRO A 1 145 ? 17.498 17.407 -18.109 1.00 83.81 145 PRO A C 1
ATOM 1104 O O . PRO A 1 145 ? 16.586 17.985 -17.517 1.00 83.81 145 PRO A O 1
ATOM 1107 N N . GLY A 1 146 ? 18.367 16.634 -17.461 1.00 87.50 146 GLY A N 1
ATOM 1108 C CA . GLY A 1 146 ? 18.257 16.410 -16.024 1.00 87.50 146 GLY A CA 1
ATOM 1109 C C . GLY A 1 146 ? 19.281 15.431 -15.471 1.00 87.50 146 GLY A C 1
ATOM 1110 O O . GLY A 1 146 ? 20.174 14.966 -16.178 1.00 87.50 146 GLY A O 1
ATOM 1111 N N . ILE A 1 147 ? 19.128 15.140 -14.183 1.00 87.38 147 ILE A N 1
ATOM 1112 C CA . ILE A 1 147 ? 19.910 14.150 -13.441 1.00 87.38 147 ILE A CA 1
ATOM 1113 C C . ILE A 1 147 ? 19.008 12.982 -13.053 1.00 87.38 147 ILE A C 1
ATOM 1115 O O . ILE A 1 147 ? 17.802 13.156 -12.916 1.00 87.38 147 ILE A O 1
ATOM 1119 N N . TYR A 1 148 ? 19.599 11.810 -12.837 1.00 87.62 148 TYR A N 1
ATOM 1120 C CA . TYR A 1 148 ? 18.869 10.650 -12.334 1.00 87.62 148 TYR A CA 1
ATOM 1121 C C . TYR A 1 148 ? 18.559 10.821 -10.839 1.00 87.62 148 TYR A C 1
ATOM 1123 O O . TYR A 1 148 ? 19.463 10.946 -10.011 1.00 87.62 148 TYR A O 1
ATOM 1131 N N . LEU A 1 149 ? 17.273 10.834 -10.496 1.00 89.56 149 LEU A N 1
ATOM 1132 C CA . LEU A 1 149 ? 16.720 11.014 -9.154 1.00 89.56 149 LEU A CA 1
ATOM 1133 C C . LEU A 1 149 ? 16.193 9.709 -8.532 1.00 89.56 149 LEU A C 1
ATOM 1135 O O . LEU A 1 149 ? 15.850 9.693 -7.345 1.00 89.56 149 LEU A O 1
ATOM 1139 N N . GLY A 1 150 ? 16.129 8.614 -9.291 1.00 86.88 150 GLY A N 1
ATOM 1140 C CA . GLY A 1 150 ? 15.592 7.318 -8.866 1.00 86.88 150 GLY A CA 1
ATOM 1141 C C . GLY A 1 150 ? 16.100 6.802 -7.512 1.00 86.88 150 GLY A C 1
ATOM 1142 O O . GLY A 1 150 ? 15.265 6.424 -6.683 1.00 86.88 150 GLY A O 1
ATOM 1143 N N . PRO A 1 151 ? 17.417 6.821 -7.214 1.00 86.69 151 PRO A N 1
ATOM 1144 C CA . PRO A 1 151 ? 17.940 6.367 -5.921 1.00 86.69 151 PRO A CA 1
ATOM 1145 C C . PRO A 1 151 ? 17.392 7.160 -4.725 1.00 86.69 151 PRO A C 1
ATOM 1147 O O . PRO A 1 151 ? 17.041 6.580 -3.695 1.00 86.69 151 PRO A O 1
ATOM 1150 N N . TYR A 1 152 ? 17.249 8.481 -4.869 1.00 89.88 152 TYR A N 1
ATOM 1151 C CA . TYR A 1 152 ? 16.694 9.343 -3.823 1.00 89.88 152 TYR A CA 1
ATOM 1152 C C . TYR A 1 152 ? 15.202 9.070 -3.608 1.00 89.88 152 TYR A C 1
ATOM 1154 O O . TYR A 1 152 ? 14.744 8.972 -2.466 1.00 89.88 152 TYR A O 1
ATOM 1162 N N . GLY A 1 153 ? 14.451 8.870 -4.696 1.00 91.50 153 GLY A N 1
ATOM 1163 C CA . GLY A 1 153 ? 13.045 8.468 -4.629 1.00 91.50 153 GLY A CA 1
ATOM 1164 C C . GLY A 1 153 ? 12.847 7.120 -3.939 1.00 91.50 153 GLY A C 1
ATOM 1165 O O . GLY A 1 153 ? 11.949 6.977 -3.108 1.00 91.50 153 GLY A O 1
ATOM 1166 N N . LEU A 1 154 ? 13.722 6.145 -4.212 1.00 90.69 154 LEU A N 1
ATOM 1167 C CA . LEU A 1 154 ? 13.708 4.841 -3.546 1.00 90.69 154 LEU A CA 1
ATOM 1168 C C . LEU A 1 154 ? 13.967 4.964 -2.040 1.00 90.69 154 LEU A C 1
ATOM 1170 O O . LEU A 1 154 ? 13.295 4.296 -1.254 1.00 90.69 154 LEU A O 1
ATOM 1174 N N . MET A 1 155 ? 14.900 5.822 -1.622 1.00 91.19 155 MET A N 1
ATOM 1175 C CA . MET A 1 155 ? 15.188 6.040 -0.202 1.00 91.19 155 MET A CA 1
ATOM 1176 C C . MET A 1 155 ? 13.965 6.598 0.536 1.00 91.19 155 MET A C 1
ATOM 1178 O O . MET A 1 155 ? 13.547 6.042 1.555 1.00 91.19 155 MET A O 1
ATOM 1182 N N . ILE A 1 156 ? 13.339 7.643 -0.016 1.00 93.50 156 ILE A N 1
ATOM 1183 C CA . ILE A 1 156 ? 12.110 8.232 0.540 1.00 93.50 156 ILE A CA 1
ATOM 1184 C C . ILE A 1 156 ? 10.987 7.192 0.580 1.00 93.50 156 ILE A C 1
ATOM 1186 O O . ILE A 1 156 ? 10.252 7.103 1.565 1.00 93.50 156 ILE A O 1
ATOM 1190 N N . PHE A 1 157 ? 10.875 6.370 -0.462 1.00 92.62 157 PHE A N 1
ATOM 1191 C CA . PHE A 1 157 ? 9.913 5.280 -0.515 1.00 92.62 157 PHE A CA 1
ATOM 1192 C C . PHE A 1 157 ? 10.121 4.253 0.599 1.00 92.62 157 PHE A C 1
ATOM 1194 O O . PHE A 1 157 ? 9.172 3.930 1.307 1.00 92.62 157 PHE A O 1
ATOM 1201 N N . ILE A 1 158 ? 11.346 3.765 0.800 1.00 91.44 158 ILE A N 1
ATOM 1202 C CA . ILE A 1 158 ? 11.650 2.770 1.838 1.00 91.44 158 ILE A CA 1
ATOM 1203 C C . ILE A 1 158 ? 11.334 3.324 3.232 1.00 91.44 158 ILE A C 1
ATOM 1205 O O . ILE A 1 158 ? 10.687 2.640 4.031 1.00 91.44 158 ILE A O 1
ATOM 1209 N N . VAL A 1 159 ? 11.735 4.567 3.513 1.00 92.56 159 VAL A N 1
ATOM 1210 C CA . VAL A 1 159 ? 11.455 5.228 4.797 1.00 92.56 159 VAL A CA 1
ATOM 1211 C C . VAL A 1 159 ? 9.949 5.413 4.989 1.00 92.56 159 VAL A C 1
ATOM 1213 O O . VAL A 1 159 ? 9.407 5.032 6.027 1.00 92.56 159 VAL A O 1
ATOM 1216 N N . GLY A 1 160 ? 9.249 5.921 3.973 1.00 91.31 160 GLY A N 1
ATOM 1217 C CA . GLY A 1 160 ? 7.806 6.149 4.030 1.00 91.31 160 GLY A CA 1
ATOM 1218 C C . GLY A 1 160 ? 6.996 4.863 4.204 1.00 91.31 160 GLY A C 1
ATOM 1219 O O . GLY A 1 160 ? 6.058 4.833 5.001 1.00 91.31 160 GLY A O 1
ATOM 1220 N N . GLN A 1 161 ? 7.380 3.780 3.523 1.00 89.19 161 GLN A N 1
ATOM 1221 C CA . GLN A 1 161 ? 6.754 2.464 3.679 1.00 89.19 161 GLN A CA 1
ATOM 1222 C C . GLN A 1 161 ? 6.991 1.879 5.075 1.00 89.19 161 GLN A C 1
ATOM 1224 O O . GLN A 1 161 ? 6.055 1.367 5.689 1.00 89.19 161 GLN A O 1
ATOM 1229 N N . SER A 1 162 ? 8.212 2.002 5.603 1.00 90.44 162 SER A N 1
ATOM 1230 C CA . SER A 1 162 ? 8.558 1.512 6.943 1.00 90.44 162 SER A CA 1
ATOM 1231 C C . SER A 1 162 ? 7.780 2.257 8.029 1.00 90.44 162 SER A C 1
ATOM 1233 O O . SER A 1 162 ? 7.143 1.634 8.879 1.00 90.44 162 SER A O 1
ATOM 1235 N N . PHE A 1 163 ? 7.752 3.591 7.958 1.00 90.00 163 PHE A N 1
ATOM 1236 C CA . PHE A 1 163 ? 7.017 4.422 8.913 1.00 90.00 163 PHE A CA 1
ATOM 1237 C C . PHE A 1 163 ? 5.502 4.196 8.818 1.00 90.00 163 PHE A C 1
ATOM 1239 O O . PHE A 1 163 ? 4.829 4.010 9.831 1.00 90.00 163 PHE A O 1
ATOM 1246 N N . GLY A 1 164 ? 4.958 4.138 7.598 1.00 87.62 164 GLY A N 1
ATOM 1247 C CA . GLY A 1 164 ? 3.535 3.895 7.381 1.00 87.62 164 GLY A CA 1
ATOM 1248 C C . GLY A 1 164 ? 3.067 2.519 7.865 1.00 87.62 164 GLY A C 1
ATOM 1249 O O . GLY A 1 164 ? 1.970 2.410 8.411 1.00 87.62 164 GLY A O 1
ATOM 1250 N N . MET A 1 165 ? 3.889 1.475 7.717 1.00 84.75 165 MET A N 1
ATOM 1251 C CA . MET A 1 165 ? 3.589 0.156 8.284 1.00 84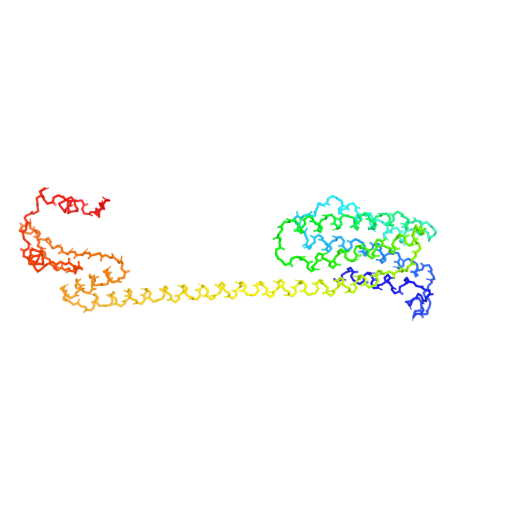.75 165 MET A CA 1
ATOM 1252 C C . MET A 1 165 ? 3.673 0.148 9.812 1.00 84.75 165 MET A C 1
ATOM 1254 O O . MET A 1 165 ? 2.801 -0.434 10.452 1.00 84.75 165 MET A O 1
ATOM 1258 N N . SER A 1 166 ? 4.660 0.832 10.398 1.00 88.19 166 SER A N 1
ATOM 1259 C CA . SER A 1 166 ? 4.794 0.948 11.856 1.00 88.19 166 SER A CA 1
ATOM 1260 C C . SER A 1 166 ? 3.563 1.602 12.496 1.00 88.19 166 SER A C 1
ATOM 1262 O O . SER A 1 166 ? 2.987 1.057 13.435 1.00 88.19 166 SER A O 1
ATOM 1264 N N . MET A 1 167 ? 3.067 2.706 11.923 1.00 85.81 167 MET A N 1
ATOM 1265 C CA . MET A 1 167 ? 1.838 3.353 12.405 1.00 85.81 167 MET A CA 1
ATOM 1266 C C . MET A 1 167 ? 0.606 2.456 12.279 1.00 85.81 167 MET A C 1
ATOM 1268 O O . MET A 1 167 ? -0.219 2.414 13.186 1.00 85.81 167 MET A O 1
ATOM 1272 N N . LYS A 1 168 ? 0.469 1.718 11.168 1.00 84.69 168 LYS A N 1
ATOM 1273 C CA . LYS A 1 168 ? -0.634 0.758 11.009 1.00 84.69 168 LYS A CA 1
ATOM 1274 C C . LYS A 1 168 ? -0.596 -0.324 12.082 1.00 84.69 168 LYS A C 1
ATOM 1276 O O . LYS A 1 168 ? -1.642 -0.663 12.623 1.00 84.69 168 LYS A O 1
ATOM 1281 N N . LEU A 1 169 ? 0.593 -0.841 12.380 1.00 85.75 169 LEU A N 1
ATOM 1282 C CA . LEU A 1 169 ? 0.784 -1.856 13.405 1.00 85.75 169 LEU A CA 1
ATOM 1283 C C . LEU A 1 169 ? 0.460 -1.307 14.800 1.00 85.75 169 LEU A C 1
ATOM 1285 O O . LEU A 1 169 ? -0.290 -1.939 15.532 1.00 85.75 169 LEU A O 1
ATOM 1289 N N . SER A 1 170 ? 0.945 -0.110 15.135 1.00 87.38 170 SER A N 1
ATOM 1290 C CA . SER A 1 170 ? 0.636 0.551 16.409 1.00 87.38 170 SER A CA 1
ATOM 1291 C C . SER A 1 170 ? -0.865 0.809 16.577 1.00 87.38 170 SER A C 1
ATOM 1293 O O . SER A 1 170 ? -1.428 0.472 17.612 1.00 87.38 170 SER A O 1
ATOM 1295 N N . ASN A 1 171 ? -1.546 1.304 15.539 1.00 86.06 171 ASN A N 1
ATOM 1296 C CA . ASN A 1 171 ? -2.995 1.505 15.586 1.00 86.06 171 ASN A CA 1
ATOM 1297 C C . ASN A 1 171 ? -3.761 0.184 15.741 1.00 86.06 171 ASN A C 1
ATOM 1299 O O . ASN A 1 171 ? -4.759 0.144 16.455 1.00 86.06 171 ASN A O 1
ATOM 1303 N N . ALA A 1 172 ? -3.307 -0.891 15.089 1.00 85.44 172 ALA A N 1
ATOM 1304 C CA . ALA A 1 172 ? -3.906 -2.212 15.243 1.00 85.44 172 ALA A CA 1
ATOM 1305 C C . ALA A 1 172 ? -3.713 -2.764 16.666 1.00 85.44 172 ALA A C 1
ATOM 1307 O O . ALA A 1 172 ? -4.649 -3.334 17.217 1.00 85.44 172 ALA A O 1
ATOM 1308 N N . PHE A 1 173 ? -2.545 -2.553 17.282 1.00 85.62 173 PHE A N 1
ATOM 1309 C CA . PHE A 1 173 ? -2.305 -2.934 18.676 1.00 85.62 173 PHE A CA 1
ATOM 1310 C C . PHE A 1 173 ? -3.189 -2.158 19.652 1.00 85.62 173 PHE A C 1
ATOM 1312 O O . PHE A 1 173 ? -3.841 -2.786 20.475 1.00 85.62 173 PHE A O 1
ATOM 1319 N N . ASN A 1 174 ? -3.312 -0.837 19.505 1.00 87.12 174 ASN A N 1
ATOM 1320 C CA . ASN A 1 174 ? -4.187 -0.036 20.370 1.00 87.12 174 ASN A CA 1
ATOM 1321 C C . ASN A 1 174 ? -5.666 -0.456 20.238 1.00 87.12 174 ASN A C 1
ATOM 1323 O O . ASN A 1 174 ? -6.420 -0.464 21.209 1.00 87.12 174 ASN A O 1
ATOM 1327 N N . GLN A 1 175 ? -6.101 -0.833 19.030 1.00 88.75 175 GLN A N 1
ATOM 1328 C CA . GLN A 1 175 ? -7.446 -1.380 18.816 1.00 88.75 175 GLN A CA 1
ATOM 1329 C C . GLN A 1 175 ? -7.630 -2.742 19.494 1.00 88.75 175 GLN A C 1
ATOM 1331 O O . GLN A 1 175 ? -8.690 -2.995 20.057 1.00 88.75 175 GLN A O 1
ATOM 1336 N N . LEU A 1 176 ? -6.613 -3.606 19.463 1.00 87.31 176 LEU A N 1
ATOM 1337 C CA . LEU A 1 176 ? -6.644 -4.881 20.178 1.00 87.31 176 LEU A CA 1
ATOM 1338 C C . LEU A 1 176 ? -6.670 -4.683 21.696 1.00 87.31 176 LEU A C 1
ATOM 1340 O O . LEU A 1 176 ? -7.433 -5.367 22.365 1.00 87.31 176 LEU A O 1
ATOM 1344 N N . GLU A 1 177 ? -5.884 -3.744 22.221 1.00 87.62 177 GLU A N 1
ATOM 1345 C CA . GLU A 1 177 ? -5.832 -3.421 23.650 1.00 87.62 177 GLU A CA 1
ATOM 1346 C C . GLU A 1 177 ? -7.181 -2.887 24.143 1.00 87.62 177 GLU A C 1
ATOM 1348 O O . GLU A 1 177 ? -7.777 -3.487 25.030 1.00 87.62 177 GLU A O 1
ATOM 1353 N N . SER A 1 178 ? -7.749 -1.877 23.474 1.00 88.38 178 SER A N 1
ATOM 1354 C CA . SER A 1 178 ? -9.084 -1.354 23.824 1.00 88.38 178 SER A CA 1
ATOM 1355 C C . SER A 1 178 ? -10.198 -2.404 23.723 1.00 88.38 178 SER A C 1
ATOM 1357 O O . SER A 1 178 ? -11.150 -2.394 24.505 1.00 88.38 178 SER A O 1
ATOM 1359 N N . LEU A 1 179 ? -10.093 -3.339 22.773 1.00 87.44 179 LEU A N 1
ATOM 1360 C CA . LEU A 1 179 ? -11.022 -4.460 22.682 1.00 87.44 179 LEU A CA 1
ATOM 1361 C C . LEU A 1 179 ? -10.821 -5.448 23.840 1.00 87.44 179 LEU A C 1
ATOM 1363 O O . LEU A 1 179 ? -11.810 -5.941 24.375 1.00 87.44 179 LEU A O 1
ATOM 1367 N N . SER A 1 180 ? -9.574 -5.721 24.229 1.00 87.44 180 SER A N 1
ATOM 1368 C CA . SER A 1 180 ? -9.228 -6.588 25.361 1.00 87.44 180 SER A CA 1
ATOM 1369 C C . SER A 1 180 ? -9.750 -6.023 26.678 1.00 87.44 180 SER A C 1
ATOM 1371 O O . SER A 1 180 ? -10.461 -6.725 27.388 1.00 87.44 180 SER A O 1
ATOM 1373 N N . GLU A 1 181 ? -9.498 -4.742 26.953 1.00 88.94 181 GLU A N 1
ATOM 1374 C CA . GLU A 1 181 ? -10.017 -4.040 28.135 1.00 88.94 181 GLU A CA 1
ATOM 1375 C C . GLU A 1 181 ? -11.553 -4.086 28.178 1.00 88.94 181 GLU A C 1
ATOM 1377 O O . GLU A 1 181 ? -12.159 -4.375 29.209 1.00 88.94 181 GLU A O 1
ATOM 1382 N N . GLY A 1 182 ? -12.210 -3.876 27.031 1.00 86.94 182 GLY A N 1
ATOM 1383 C CA . GLY A 1 182 ? -13.665 -3.986 26.928 1.00 86.94 182 GLY A CA 1
ATOM 1384 C C . GLY A 1 182 ? -14.197 -5.408 27.145 1.00 86.94 182 GLY A C 1
ATOM 1385 O O . GLY A 1 182 ? -15.323 -5.575 27.622 1.00 86.94 182 GLY A O 1
ATOM 1386 N N . LEU A 1 183 ? -13.423 -6.439 26.792 1.00 84.69 183 LEU A N 1
ATOM 1387 C CA . LEU A 1 183 ? -13.759 -7.833 27.087 1.00 84.69 183 LEU A CA 1
ATOM 1388 C C . LEU A 1 183 ? -13.587 -8.140 28.575 1.00 84.69 183 LEU A C 1
ATOM 1390 O O . LEU A 1 183 ? -14.478 -8.757 29.152 1.00 84.69 183 LEU A O 1
ATOM 1394 N N . GLU A 1 184 ? -12.489 -7.700 29.187 1.00 88.69 184 GLU A N 1
ATOM 1395 C CA . GLU A 1 184 ? -12.221 -7.886 30.616 1.00 88.69 184 GLU A CA 1
ATOM 1396 C C . GLU A 1 184 ? -13.313 -7.241 31.469 1.00 88.69 184 GLU A C 1
ATOM 1398 O O . GLU A 1 184 ? -13.919 -7.932 32.285 1.00 88.69 184 GLU A O 1
ATOM 1403 N N . ALA A 1 185 ? -13.685 -5.991 31.180 1.00 87.25 185 ALA A N 1
ATOM 1404 C CA . ALA A 1 185 ? -14.775 -5.310 31.879 1.00 87.25 185 ALA A CA 1
ATOM 1405 C C . ALA A 1 185 ? -16.120 -6.057 31.761 1.00 87.25 185 ALA A C 1
ATOM 1407 O O . ALA A 1 185 ? -16.893 -6.132 32.714 1.00 87.25 185 ALA A O 1
ATOM 1408 N N . ARG A 1 186 ? -16.414 -6.659 30.598 1.00 83.31 186 ARG A N 1
ATOM 1409 C CA . ARG A 1 186 ? -17.632 -7.475 30.416 1.00 83.31 186 ARG A CA 1
ATOM 1410 C C . ARG A 1 186 ? -17.578 -8.794 31.177 1.00 83.31 186 ARG A C 1
ATOM 1412 O O . ARG A 1 186 ? -18.622 -9.274 31.615 1.00 83.31 186 ARG A O 1
ATOM 1419 N N . VAL A 1 187 ? -16.402 -9.412 31.276 1.00 88.81 187 VAL A N 1
ATOM 1420 C CA . VAL A 1 187 ? -16.206 -10.640 32.055 1.00 88.81 187 VAL A CA 1
ATOM 1421 C C . VAL A 1 187 ? -16.359 -10.341 33.540 1.00 88.81 187 VAL A C 1
ATOM 1423 O O . VAL A 1 187 ? -17.062 -11.085 34.219 1.00 88.81 187 VAL A O 1
ATOM 1426 N N . GLU A 1 188 ? -15.778 -9.245 34.023 1.00 87.88 188 GLU A N 1
ATOM 1427 C CA . GLU A 1 188 ? -15.905 -8.794 35.410 1.00 87.88 188 GLU A CA 1
ATOM 1428 C C . GLU A 1 188 ? -17.374 -8.543 35.771 1.00 87.88 188 GLU A C 1
ATOM 1430 O O . GLU A 1 188 ? -17.892 -9.208 36.664 1.00 87.88 188 GLU A O 1
ATOM 1435 N N . GLN A 1 189 ? -18.099 -7.747 34.976 1.00 84.38 189 GLN A N 1
ATOM 1436 C CA . GLN A 1 189 ? -19.530 -7.495 35.196 1.00 84.38 189 GLN A CA 1
ATOM 1437 C C . GLN A 1 189 ? -20.358 -8.795 35.235 1.00 84.38 189 GLN A C 1
ATOM 1439 O O . GLN A 1 189 ? -21.211 -8.986 36.099 1.00 84.38 189 GLN A O 1
ATOM 1444 N N . ARG A 1 190 ? -20.104 -9.728 34.309 1.00 78.75 190 ARG A N 1
ATOM 1445 C CA . ARG A 1 190 ? -20.803 -11.025 34.272 1.00 78.75 190 ARG A CA 1
ATOM 1446 C C . ARG A 1 190 ? -20.458 -11.904 35.469 1.00 78.75 190 ARG A C 1
ATOM 1448 O O . ARG A 1 190 ? -21.296 -12.700 35.881 1.00 78.75 190 ARG A O 1
ATOM 1455 N N . THR A 1 191 ? -19.241 -11.791 35.991 1.00 88.44 191 THR A N 1
ATOM 1456 C CA . THR A 1 191 ? -18.797 -12.530 37.177 1.00 88.44 191 THR A CA 1
ATOM 1457 C C . THR A 1 191 ? -19.484 -11.979 38.424 1.00 88.44 191 THR A C 1
ATOM 1459 O O . THR A 1 191 ? -20.044 -12.759 39.183 1.00 88.44 191 THR A O 1
ATOM 1462 N N . GLU A 1 192 ? -19.571 -10.655 38.573 1.00 86.38 192 GLU A N 1
ATOM 1463 C CA . GLU A 1 192 ? -20.306 -10.006 39.670 1.00 86.38 192 GLU A CA 1
ATOM 1464 C C . GLU A 1 192 ? -21.809 -10.337 39.658 1.00 86.38 192 GLU A C 1
ATOM 1466 O O . GLU A 1 192 ? -22.399 -10.632 40.702 1.00 86.38 192 GLU A O 1
ATOM 1471 N N . GLU A 1 193 ? -22.438 -10.338 38.475 1.00 83.00 193 GLU A N 1
ATOM 1472 C CA . GLU A 1 193 ? -23.836 -10.757 38.301 1.00 83.00 193 GLU A CA 1
ATOM 1473 C C . GLU A 1 193 ? -24.038 -12.226 38.716 1.00 83.00 193 GLU A C 1
ATOM 1475 O O . GLU A 1 193 ? -25.002 -12.552 39.415 1.00 83.00 193 GLU A O 1
ATOM 1480 N N . LEU A 1 194 ? -23.126 -13.120 38.312 1.00 82.38 194 LEU A N 1
ATOM 1481 C CA . LEU A 1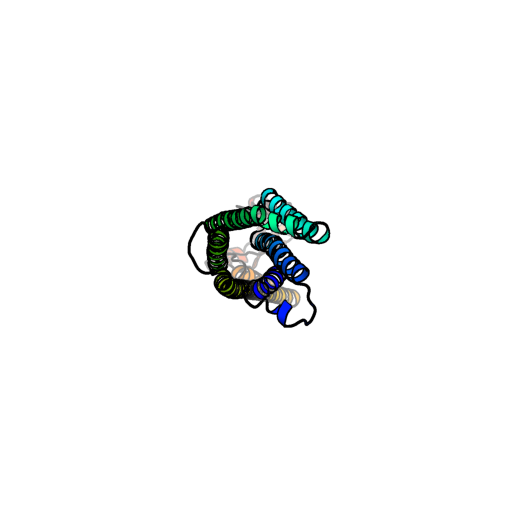 194 ? -23.173 -14.539 38.675 1.00 82.38 194 LEU A CA 1
ATOM 1482 C C . LEU A 1 194 ? -22.950 -14.768 40.172 1.00 82.38 194 LEU A C 1
ATOM 1484 O O . LEU A 1 194 ? -23.655 -15.587 40.758 1.00 82.38 194 LEU A O 1
ATOM 1488 N N . ASP A 1 195 ? -22.017 -14.053 40.795 1.00 86.81 195 ASP A N 1
ATOM 1489 C CA . ASP A 1 195 ? -21.745 -14.170 42.229 1.00 86.81 195 ASP A CA 1
ATOM 1490 C C . ASP A 1 195 ? -22.940 -13.696 43.059 1.00 86.81 195 ASP A C 1
ATOM 1492 O O . ASP A 1 195 ? -23.343 -14.363 44.012 1.00 86.81 195 ASP A O 1
ATOM 1496 N N . SER A 1 196 ? -23.585 -12.610 42.632 1.00 83.38 196 SER A N 1
ATOM 1497 C CA . SER A 1 196 ? -24.791 -12.083 43.273 1.00 83.38 196 SER A CA 1
ATOM 1498 C C . SER A 1 196 ? -25.974 -13.061 43.157 1.00 83.38 196 SER A C 1
ATOM 1500 O O . SER A 1 196 ? -26.723 -13.260 44.116 1.00 83.38 196 SER A O 1
ATOM 1502 N N . LEU A 1 197 ? -26.122 -13.738 42.010 1.00 81.06 197 LEU A N 1
ATOM 1503 C CA . LEU A 1 197 ? -27.113 -14.807 41.819 1.00 81.06 197 LEU A CA 1
ATOM 1504 C C . LEU A 1 197 ? -26.798 -16.070 42.634 1.00 81.06 197 LEU A C 1
ATOM 1506 O O . LEU A 1 197 ? -27.711 -16.693 43.189 1.00 81.06 197 LEU A O 1
ATOM 1510 N N . ASN A 1 198 ? -25.526 -16.462 42.713 1.00 84.12 198 ASN A N 1
ATOM 1511 C CA . ASN A 1 198 ? -25.088 -17.604 43.512 1.00 84.12 198 ASN A CA 1
ATOM 1512 C C . ASN A 1 198 ? -25.334 -17.360 45.002 1.00 84.12 198 ASN A C 1
ATOM 1514 O O . ASN A 1 198 ? -25.843 -18.252 45.681 1.00 84.12 198 ASN A O 1
ATOM 1518 N N . GLU A 1 199 ? -25.042 -16.156 45.499 1.00 84.19 199 GLU A N 1
ATOM 1519 C CA . GLU A 1 199 ? -25.281 -15.802 46.897 1.00 84.19 199 GLU A CA 1
ATOM 1520 C C . GLU A 1 199 ? -26.774 -15.817 47.231 1.00 84.19 199 GLU A C 1
ATOM 1522 O O . GLU A 1 199 ? -27.172 -16.416 48.230 1.00 84.19 199 GLU A O 1
ATOM 1527 N N . LEU A 1 200 ? -27.630 -15.274 46.358 1.00 82.25 200 LEU A N 1
ATOM 1528 C CA . LEU A 1 200 ? -29.078 -15.396 46.526 1.00 82.25 200 LEU A CA 1
ATOM 1529 C C . LEU A 1 200 ? -29.521 -16.863 46.552 1.00 82.25 200 LEU A C 1
ATOM 1531 O O . LEU A 1 200 ? -30.275 -17.265 47.433 1.00 82.25 200 LEU A O 1
ATOM 1535 N N . THR A 1 201 ? -29.023 -17.685 45.628 1.00 80.94 201 THR A N 1
ATOM 1536 C CA . THR A 1 201 ? -29.358 -19.118 45.577 1.00 80.94 201 THR A CA 1
ATOM 1537 C C . THR A 1 201 ? -28.942 -19.839 46.860 1.00 80.94 201 THR A C 1
ATOM 1539 O O . THR A 1 201 ? -29.679 -20.689 47.364 1.00 80.94 201 THR A O 1
ATOM 1542 N N . ARG A 1 202 ? -27.779 -19.489 47.418 1.00 82.62 202 ARG A N 1
ATOM 1543 C CA . ARG A 1 202 ? -27.278 -20.029 48.684 1.00 82.62 202 ARG A CA 1
ATOM 1544 C C . ARG A 1 202 ? -28.176 -19.630 49.853 1.00 82.62 202 ARG A C 1
ATOM 1546 O O . ARG A 1 202 ? -28.616 -20.506 50.591 1.00 82.62 202 ARG A O 1
ATOM 1553 N N . ILE A 1 203 ? -28.510 -18.344 49.965 1.00 81.00 203 ILE A N 1
ATOM 1554 C CA . ILE A 1 203 ? -29.416 -17.809 50.992 1.00 81.00 203 ILE A CA 1
ATOM 1555 C C . ILE A 1 203 ? -30.775 -18.513 50.933 1.00 81.00 203 ILE A C 1
ATOM 1557 O O . ILE A 1 203 ? -31.289 -18.945 51.964 1.00 81.00 203 ILE A O 1
ATOM 1561 N N . VAL A 1 204 ? -31.338 -18.675 49.733 1.00 79.94 204 VAL A N 1
ATOM 1562 C CA . VAL A 1 204 ? -32.629 -19.343 49.525 1.00 79.94 204 VAL A CA 1
ATOM 1563 C C . VAL A 1 204 ? -32.575 -20.821 49.924 1.00 79.94 204 VAL A C 1
ATOM 1565 O O . VAL A 1 204 ? -33.519 -21.313 50.532 1.00 79.94 204 VAL A O 1
ATOM 1568 N N . ASN A 1 205 ? -31.483 -21.527 49.616 1.00 77.50 205 ASN A N 1
ATOM 1569 C CA . ASN A 1 205 ? -31.338 -22.951 49.937 1.00 77.50 205 ASN A CA 1
ATOM 1570 C C . ASN A 1 205 ? -31.021 -23.231 51.415 1.00 77.50 205 ASN A C 1
ATOM 1572 O O . ASN A 1 205 ? -31.433 -24.267 51.934 1.00 77.50 205 ASN A O 1
ATOM 1576 N N . GLU A 1 206 ? -30.253 -22.369 52.085 1.00 81.31 206 GLU A N 1
ATOM 1577 C CA . GLU A 1 206 ? -29.877 -22.551 53.498 1.00 81.31 206 GLU A CA 1
ATOM 1578 C C . GLU A 1 206 ? -30.999 -22.136 54.460 1.00 81.31 206 GLU A C 1
ATOM 1580 O O . GLU A 1 206 ? -31.091 -22.645 55.579 1.00 81.31 206 GLU A O 1
ATOM 1585 N N . SER A 1 207 ? -31.868 -21.225 54.027 1.00 77.94 207 SER A N 1
ATOM 1586 C CA . SER A 1 207 ? -32.977 -20.737 54.838 1.00 77.94 207 SER A CA 1
ATOM 1587 C C . SER A 1 207 ? -34.137 -21.732 54.825 1.00 77.94 207 SER A C 1
ATOM 1589 O O . SER A 1 207 ? -34.585 -22.170 53.774 1.00 77.94 207 SER A O 1
ATOM 1591 N N . GLN A 1 208 ? -34.668 -22.072 55.999 1.00 74.31 208 GLN A N 1
ATOM 1592 C CA . GLN A 1 208 ? -35.935 -22.816 56.119 1.00 74.31 208 GLN A CA 1
ATOM 1593 C C . GLN A 1 208 ? -37.136 -21.895 56.376 1.00 74.31 208 GLN A C 1
ATOM 1595 O O . GLN A 1 208 ? -38.274 -22.356 56.429 1.00 74.31 208 GLN A O 1
ATOM 1600 N N . ASP A 1 209 ? -36.878 -20.600 56.549 1.00 80.44 209 ASP A N 1
ATOM 1601 C CA . ASP A 1 209 ? -37.876 -19.578 56.836 1.00 80.44 209 ASP A CA 1
ATOM 1602 C C . ASP A 1 209 ? -38.361 -18.933 55.530 1.00 80.44 209 ASP A C 1
ATOM 1604 O O . ASP A 1 209 ? -37.607 -18.244 54.834 1.00 80.44 209 ASP A O 1
ATOM 1608 N N . LEU A 1 210 ? -39.629 -19.186 55.195 1.00 74.38 210 LEU A N 1
ATOM 1609 C CA . LEU A 1 210 ? -40.261 -18.683 53.980 1.00 74.38 210 LEU A CA 1
ATOM 1610 C C . LEU A 1 210 ? -40.288 -17.150 53.955 1.00 74.38 210 LEU A C 1
ATOM 1612 O O . LEU A 1 210 ? -40.000 -16.567 52.912 1.00 74.38 210 LEU A O 1
ATOM 1616 N N . ASP A 1 211 ? -40.543 -16.495 55.089 1.00 73.88 211 ASP A N 1
ATOM 1617 C CA . ASP A 1 211 ? -40.629 -15.033 55.154 1.00 73.88 211 ASP A CA 1
ATOM 1618 C C . ASP A 1 211 ? -39.259 -14.399 54.868 1.00 73.88 211 ASP A C 1
ATOM 1620 O O . ASP A 1 211 ? -39.148 -13.392 54.160 1.00 73.88 211 ASP A O 1
ATOM 1624 N N . TYR A 1 212 ? -38.185 -15.041 55.338 1.00 76.62 212 TYR A N 1
ATOM 1625 C CA . TYR A 1 212 ? -36.816 -14.615 55.060 1.00 76.62 212 TYR A CA 1
ATOM 1626 C C . TYR A 1 212 ? -36.416 -14.821 53.589 1.00 76.62 212 TYR A C 1
ATOM 1628 O O . TYR A 1 212 ? -35.821 -13.926 52.976 1.00 76.62 212 TYR A O 1
ATOM 1636 N N . ILE A 1 213 ? -36.779 -15.960 52.985 1.00 79.75 213 ILE A N 1
ATOM 1637 C CA . ILE A 1 213 ? -36.559 -16.237 51.553 1.00 79.75 213 ILE A CA 1
ATOM 1638 C C . ILE A 1 213 ? -37.286 -15.207 50.688 1.00 79.75 213 ILE A C 1
ATOM 1640 O O . ILE A 1 213 ? -36.711 -14.642 49.755 1.00 79.75 213 ILE A O 1
ATOM 1644 N N . VAL A 1 214 ? -38.552 -14.938 51.001 1.00 78.94 214 VAL A N 1
ATOM 1645 C CA . VAL A 1 214 ? -39.385 -13.999 50.248 1.00 78.94 214 VAL A CA 1
ATOM 1646 C C . VAL A 1 214 ? -38.852 -12.581 50.388 1.00 78.94 214 VAL A C 1
ATOM 1648 O O . VAL A 1 214 ? -38.738 -11.873 49.385 1.00 78.94 214 VAL A O 1
ATOM 1651 N N . GLY A 1 215 ? -38.461 -12.176 51.597 1.00 77.12 215 GLY A N 1
ATOM 1652 C CA . GLY A 1 215 ? -37.872 -10.865 51.850 1.00 77.12 215 GLY A CA 1
ATOM 1653 C C . GLY A 1 215 ? -36.549 -10.653 51.110 1.00 77.12 215 GLY A C 1
ATOM 1654 O O . GLY A 1 215 ? -36.378 -9.635 50.440 1.00 77.12 215 GLY A O 1
ATOM 1655 N N . SER A 1 216 ? -35.627 -11.616 51.188 1.00 78.69 216 SER A N 1
ATOM 1656 C CA . SER A 1 216 ? -34.323 -11.544 50.509 1.00 78.69 216 SER A CA 1
ATOM 1657 C C . SER A 1 216 ? -34.457 -11.562 48.982 1.00 78.69 216 SER A C 1
ATOM 1659 O O . SER A 1 216 ? -33.862 -10.722 48.305 1.00 78.69 216 SER A O 1
ATOM 1661 N N . THR A 1 217 ? -35.308 -12.438 48.440 1.00 80.69 217 THR A N 1
ATOM 1662 C CA . THR A 1 217 ? -35.567 -12.526 46.993 1.00 80.69 217 THR A CA 1
ATOM 1663 C C . THR A 1 217 ? -36.226 -11.258 46.459 1.00 80.69 217 THR A C 1
ATOM 1665 O O . THR A 1 217 ? -35.821 -10.735 45.421 1.00 80.69 217 THR A O 1
ATOM 1668 N N . SER A 1 218 ? -37.217 -10.729 47.182 1.00 79.00 218 SER A N 1
ATOM 1669 C CA . SER A 1 218 ? -37.896 -9.492 46.786 1.00 79.00 218 SER A CA 1
ATOM 1670 C C . SER A 1 218 ? -36.931 -8.309 46.770 1.00 79.00 218 SER A C 1
ATOM 1672 O O . SER A 1 218 ? -36.967 -7.514 45.833 1.00 79.00 218 SER A O 1
ATOM 1674 N N . ARG A 1 219 ? -36.035 -8.214 47.762 1.00 78.19 219 ARG A N 1
ATOM 1675 C CA . ARG A 1 219 ? -35.015 -7.159 47.826 1.00 78.19 219 ARG A CA 1
ATOM 1676 C C . ARG A 1 219 ? -34.103 -7.180 46.612 1.00 78.19 219 ARG A C 1
ATOM 1678 O O . ARG A 1 219 ? -33.944 -6.163 45.952 1.00 78.19 219 ARG A O 1
ATOM 1685 N N . PHE A 1 220 ? -33.577 -8.355 46.283 1.00 81.00 220 PHE A N 1
ATOM 1686 C CA . PHE A 1 220 ? -32.718 -8.542 45.119 1.00 81.00 220 PHE A CA 1
ATOM 1687 C C . PHE A 1 220 ? -33.420 -8.156 43.811 1.00 81.00 220 PHE A C 1
ATOM 1689 O O . PHE A 1 220 ? -32.855 -7.450 42.979 1.00 81.00 220 PHE A O 1
ATOM 1696 N N . MET A 1 221 ? -34.675 -8.578 43.628 1.00 79.81 221 MET A N 1
ATOM 1697 C CA . MET A 1 221 ? -35.452 -8.234 42.433 1.00 79.81 221 MET A CA 1
ATOM 1698 C C . MET A 1 221 ? -35.688 -6.722 42.296 1.00 79.81 221 MET A C 1
ATOM 1700 O O . MET A 1 221 ? -35.667 -6.190 41.185 1.00 79.81 221 MET A O 1
ATOM 1704 N N . ILE A 1 222 ? -35.887 -6.012 43.407 1.00 78.25 222 ILE A N 1
ATOM 1705 C CA . ILE A 1 222 ? -36.035 -4.551 43.396 1.00 78.25 222 ILE A CA 1
ATOM 1706 C C . ILE A 1 222 ? -34.700 -3.878 43.085 1.00 78.25 222 ILE A C 1
ATOM 1708 O O . ILE A 1 222 ? -34.615 -3.084 42.146 1.00 78.25 222 ILE A O 1
ATOM 1712 N N . ASP A 1 223 ? -33.662 -4.230 43.841 1.00 78.19 223 ASP A N 1
ATOM 1713 C CA . ASP A 1 223 ? -32.376 -3.536 43.822 1.00 78.19 223 ASP A CA 1
ATOM 1714 C C . ASP A 1 223 ? -31.573 -3.820 42.545 1.00 78.19 223 ASP A C 1
ATOM 1716 O O . ASP A 1 223 ? -30.753 -2.995 42.143 1.00 78.19 223 ASP A O 1
ATOM 1720 N N . HIS A 1 224 ? -31.771 -4.977 41.900 1.00 78.56 224 HIS A N 1
ATOM 1721 C CA . HIS A 1 224 ? -30.970 -5.392 40.738 1.00 78.56 224 HIS A CA 1
ATOM 1722 C C . HIS A 1 224 ? -31.770 -5.557 39.446 1.00 78.56 224 HIS A C 1
ATOM 1724 O O . HIS A 1 224 ? -31.203 -5.398 38.367 1.00 78.56 224 HIS A O 1
ATOM 1730 N N . MET A 1 225 ? -33.077 -5.837 39.509 1.00 77.50 225 MET A N 1
ATOM 1731 C CA . MET A 1 225 ? -33.902 -6.012 38.301 1.00 77.50 225 MET A CA 1
ATOM 1732 C C . MET A 1 225 ? -34.821 -4.820 38.009 1.00 77.50 225 MET A C 1
ATOM 1734 O O . MET A 1 225 ? -35.570 -4.848 37.033 1.00 77.50 225 MET A O 1
ATOM 1738 N N . GLY A 1 226 ? -34.781 -3.768 38.836 1.00 75.69 226 GLY A N 1
ATOM 1739 C CA . GLY A 1 226 ? -35.620 -2.580 38.667 1.00 75.69 226 GLY A CA 1
ATOM 1740 C C . GLY A 1 226 ? -37.113 -2.859 38.861 1.00 75.69 226 GLY A C 1
ATOM 1741 O O . GLY A 1 226 ? -37.957 -2.084 38.401 1.00 75.69 226 GLY A O 1
ATOM 1742 N N . ILE A 1 227 ? -37.462 -3.970 39.521 1.00 79.88 227 ILE A N 1
ATOM 1743 C CA . ILE A 1 227 ? -38.851 -4.290 39.842 1.00 79.88 227 ILE A CA 1
ATOM 1744 C C . ILE A 1 227 ? -39.321 -3.327 40.923 1.00 79.88 227 ILE A C 1
ATOM 1746 O O . ILE A 1 227 ? -38.715 -3.192 41.976 1.00 79.88 227 ILE A O 1
ATOM 1750 N N . ARG A 1 228 ? -40.435 -2.645 40.674 1.00 73.94 228 ARG A N 1
ATOM 1751 C CA . ARG A 1 228 ? -40.927 -1.626 41.604 1.00 73.94 228 ARG A CA 1
ATOM 1752 C C . ARG A 1 228 ? -41.647 -2.234 42.810 1.00 73.94 228 ARG A C 1
ATOM 1754 O O . ARG A 1 228 ? -41.567 -1.700 43.914 1.00 73.94 228 ARG A O 1
ATOM 1761 N N . ARG A 1 229 ? -42.394 -3.323 42.587 1.00 76.56 229 ARG A N 1
ATOM 1762 C CA . ARG A 1 229 ? -43.248 -3.979 43.591 1.00 76.56 229 ARG A CA 1
ATOM 1763 C C . ARG A 1 229 ? -43.322 -5.481 43.336 1.00 76.56 229 ARG A C 1
ATOM 1765 O O . ARG A 1 229 ? -43.520 -5.882 42.190 1.00 76.56 229 ARG A O 1
ATOM 1772 N N . MET A 1 230 ? -43.231 -6.285 44.392 1.00 79.19 230 MET A N 1
ATOM 1773 C CA . MET A 1 230 ? -43.398 -7.737 44.331 1.00 79.19 230 MET A CA 1
ATOM 1774 C C . MET A 1 230 ? -44.305 -8.214 45.470 1.00 79.19 230 MET A C 1
ATOM 1776 O O . MET A 1 230 ? -44.154 -7.769 46.605 1.00 79.19 230 MET A O 1
ATOM 1780 N N . PHE A 1 231 ? -45.227 -9.127 45.159 1.00 80.44 231 PHE A N 1
ATOM 1781 C CA . PHE A 1 231 ? -46.144 -9.740 46.121 1.00 80.44 231 PHE A CA 1
ATOM 1782 C C . PHE A 1 231 ? -46.144 -11.252 45.947 1.00 80.44 231 PHE A C 1
ATOM 1784 O O . PHE A 1 231 ? -46.243 -11.738 44.816 1.00 80.44 231 PHE A O 1
ATOM 1791 N N . LEU A 1 232 ? -46.082 -11.983 47.058 1.00 82.88 232 LEU A N 1
ATOM 1792 C CA . LEU A 1 232 ? -46.302 -13.419 47.070 1.00 82.88 232 LEU A CA 1
ATOM 1793 C C . LEU A 1 232 ? -47.701 -13.724 47.614 1.00 82.88 232 LEU A C 1
ATOM 1795 O O . LEU A 1 232 ? -48.073 -13.295 48.704 1.00 82.88 232 LEU A O 1
ATOM 1799 N N . PHE A 1 233 ? -48.460 -14.511 46.852 1.00 85.50 233 PHE A N 1
ATOM 1800 C CA . PHE A 1 233 ? -49.732 -15.075 47.293 1.00 85.50 233 PHE A CA 1
ATOM 1801 C C . PHE A 1 233 ? -49.589 -16.588 47.423 1.00 85.50 233 PHE A C 1
ATOM 1803 O O . PHE A 1 233 ? -49.190 -17.264 46.472 1.00 85.50 233 PHE A O 1
ATOM 1810 N N . LEU A 1 234 ? -49.939 -17.118 48.590 1.00 85.50 234 LEU A N 1
ATOM 1811 C CA . LEU A 1 234 ? -50.090 -18.549 48.810 1.00 85.50 234 LEU A CA 1
ATOM 1812 C C . LEU A 1 234 ? -51.526 -18.959 48.506 1.00 85.50 234 LEU A C 1
ATOM 1814 O O . LEU A 1 234 ? -52.463 -18.199 48.740 1.00 85.50 234 LEU A O 1
ATOM 1818 N N . ILE A 1 235 ? -51.688 -20.164 47.972 1.00 86.75 235 ILE A N 1
ATOM 1819 C CA . ILE A 1 235 ? -52.991 -20.746 47.659 1.00 86.75 235 ILE A CA 1
ATOM 1820 C C . ILE A 1 235 ? -53.194 -21.909 48.615 1.00 86.75 235 ILE A C 1
ATOM 1822 O O . ILE A 1 235 ? -52.398 -22.850 48.607 1.00 86.75 235 ILE A O 1
ATOM 1826 N N . ASP A 1 236 ? -54.260 -21.862 49.402 1.00 87.19 236 ASP A N 1
ATOM 1827 C CA . ASP A 1 236 ? -54.671 -22.990 50.224 1.00 87.19 236 ASP A CA 1
ATOM 1828 C C . ASP A 1 236 ? -55.630 -23.886 49.416 1.00 87.19 236 ASP A C 1
ATOM 1830 O O . ASP A 1 236 ? -56.744 -23.468 49.085 1.00 87.19 236 ASP A O 1
ATOM 1834 N N . PRO A 1 237 ? -55.229 -25.123 49.070 1.00 80.88 237 PRO A N 1
ATOM 1835 C CA . PRO A 1 237 ? -56.050 -26.023 48.267 1.00 80.88 237 PRO A CA 1
ATOM 1836 C C . PRO A 1 237 ? -57.273 -26.577 49.012 1.00 80.88 237 PRO A C 1
ATOM 1838 O O . PRO A 1 237 ? -58.178 -27.090 48.356 1.00 80.88 237 PRO A O 1
ATOM 1841 N N . LEU A 1 238 ? -57.311 -26.513 50.349 1.00 82.88 238 LEU A N 1
ATOM 1842 C CA . LEU A 1 238 ? -58.431 -27.025 51.145 1.00 82.88 238 LEU A CA 1
ATOM 1843 C C . LEU A 1 238 ? -59.540 -25.985 51.285 1.00 82.88 238 LEU A C 1
ATOM 1845 O O . LEU A 1 238 ? -60.707 -26.296 51.054 1.00 82.88 238 LEU A O 1
ATOM 1849 N N . SER A 1 239 ? -59.177 -24.756 51.652 1.00 85.62 239 SER A N 1
ATOM 1850 C CA . SER A 1 239 ? -60.127 -23.641 51.754 1.00 85.62 239 SER A CA 1
ATOM 1851 C C . SER A 1 239 ? -60.433 -22.991 50.400 1.00 85.62 239 SER A C 1
ATOM 1853 O O . SER A 1 239 ? -61.448 -22.311 50.264 1.00 85.62 239 SER A O 1
ATOM 1855 N N . ASN A 1 240 ? -59.604 -23.248 49.379 1.00 87.12 240 ASN A N 1
ATOM 1856 C CA . ASN A 1 240 ? -59.673 -22.619 48.060 1.00 87.12 240 ASN A CA 1
ATOM 1857 C C . ASN A 1 240 ? -59.593 -21.080 48.146 1.00 87.12 240 ASN A C 1
ATOM 1859 O O . ASN A 1 240 ? -60.288 -20.363 47.422 1.00 87.12 240 ASN A O 1
ATOM 1863 N N . GLU A 1 241 ? -58.735 -20.579 49.036 1.00 88.88 241 GLU A N 1
ATOM 1864 C CA . GLU A 1 241 ? -58.462 -19.156 49.255 1.00 88.88 241 GLU A CA 1
ATOM 1865 C C . GLU A 1 241 ? -57.022 -18.799 48.865 1.00 88.88 241 GLU A C 1
ATOM 1867 O O . GLU A 1 241 ? -56.111 -19.628 48.942 1.00 88.88 241 GLU A O 1
ATOM 1872 N N . ILE A 1 242 ? -56.818 -17.544 48.456 1.00 88.12 242 ILE A N 1
ATOM 1873 C CA . ILE A 1 242 ? -55.493 -16.930 48.385 1.00 88.12 242 ILE A CA 1
ATOM 1874 C C . ILE A 1 242 ? -55.217 -16.134 49.657 1.00 88.12 242 ILE A C 1
ATOM 1876 O O . ILE A 1 242 ? -56.083 -15.402 50.137 1.00 88.12 242 ILE A O 1
ATOM 1880 N N . THR A 1 243 ? -53.996 -16.251 50.162 1.00 86.81 243 THR A N 1
ATOM 1881 C CA . THR A 1 243 ? -53.475 -15.474 51.290 1.00 86.81 243 THR A CA 1
ATOM 1882 C C . THR A 1 243 ? -52.229 -14.720 50.861 1.00 86.81 243 THR A C 1
ATOM 1884 O O . THR A 1 243 ? -51.360 -15.307 50.211 1.00 86.81 243 THR A O 1
ATOM 1887 N N . GLY A 1 244 ? -52.096 -13.453 51.244 1.00 80.88 244 GLY A N 1
ATOM 1888 C CA . GLY A 1 244 ? -50.815 -12.755 51.120 1.00 80.88 244 GLY A CA 1
ATOM 1889 C C . GLY A 1 244 ? -49.758 -13.375 52.035 1.00 80.88 244 GLY A C 1
ATOM 1890 O O . GLY A 1 244 ? -50.050 -13.741 53.171 1.00 80.88 244 GLY A O 1
ATOM 1891 N N . ASN A 1 245 ? -48.535 -13.539 51.534 1.00 74.69 245 ASN A N 1
ATOM 1892 C CA . ASN A 1 245 ? -47.412 -14.077 52.302 1.00 74.69 245 ASN A CA 1
ATOM 1893 C C . ASN A 1 245 ? -46.135 -13.299 51.978 1.00 74.69 245 ASN A C 1
ATOM 1895 O O . ASN A 1 245 ? -45.198 -13.799 51.362 1.00 74.69 245 ASN A O 1
ATOM 1899 N N . GLY A 1 246 ? -46.154 -12.022 52.351 1.00 69.00 246 GLY A N 1
ATOM 1900 C CA . GLY A 1 246 ? -45.017 -11.128 52.201 1.00 69.00 246 GLY A CA 1
ATOM 1901 C C . GLY A 1 246 ? -44.696 -10.716 50.759 1.00 69.00 246 GLY A C 1
ATOM 1902 O O . GLY A 1 246 ? -45.417 -10.983 49.792 1.00 69.00 246 GLY A O 1
ATOM 1903 N N . GLY A 1 247 ? -43.591 -9.987 50.648 1.00 65.69 247 GLY A N 1
ATOM 1904 C CA . GLY A 1 247 ? -43.142 -9.302 49.440 1.00 65.69 247 GLY A CA 1
ATOM 1905 C C . GLY A 1 247 ? -42.573 -7.932 49.799 1.00 65.69 247 GLY A C 1
ATOM 1906 O O . GLY A 1 247 ? -42.984 -7.317 50.782 1.00 65.69 247 GLY A O 1
ATOM 1907 N N . GLN A 1 248 ? -41.591 -7.452 49.038 1.00 64.75 248 GLN A N 1
ATOM 1908 C CA . GLN A 1 248 ? -41.054 -6.107 49.230 1.00 64.75 248 GLN A CA 1
ATOM 1909 C C . GLN A 1 248 ? -41.653 -5.169 48.178 1.00 64.75 248 GLN A C 1
ATOM 1911 O O . GLN A 1 248 ? -41.727 -5.482 46.987 1.00 64.75 248 GLN A O 1
ATOM 1916 N N . ILE A 1 249 ? -42.105 -4.002 48.633 1.00 60.94 249 ILE A N 1
ATOM 1917 C CA . ILE A 1 249 ? -42.626 -2.948 47.772 1.00 60.94 249 ILE A CA 1
ATOM 1918 C C . ILE A 1 249 ? -41.873 -1.655 48.058 1.00 60.94 249 ILE A C 1
ATOM 1920 O O . ILE A 1 249 ? -41.890 -1.165 49.189 1.00 60.94 249 ILE A O 1
ATOM 1924 N N . ALA A 1 250 ? -41.241 -1.087 47.031 1.00 54.69 250 ALA A N 1
ATOM 1925 C CA . ALA A 1 250 ? -40.791 0.294 47.092 1.00 54.69 250 ALA A CA 1
ATOM 1926 C C . ALA A 1 250 ? -42.025 1.223 47.084 1.00 54.69 250 ALA A C 1
ATOM 1928 O O . ALA A 1 250 ? -42.926 1.070 46.251 1.00 54.69 250 ALA A O 1
ATOM 1929 N N . ASP A 1 251 ? -42.067 2.175 48.019 1.00 60.25 251 ASP A N 1
ATOM 1930 C CA . ASP A 1 251 ? -43.054 3.266 48.074 1.00 60.25 251 ASP A CA 1
ATOM 1931 C C . ASP A 1 251 ? -44.536 2.849 48.233 1.00 60.25 251 ASP A C 1
ATOM 1933 O O . ASP A 1 251 ? -45.389 3.249 47.433 1.00 60.25 251 ASP A O 1
ATOM 1937 N N . LEU A 1 252 ? -44.874 2.055 49.257 1.00 65.31 252 LEU A N 1
ATOM 1938 C CA . LEU A 1 252 ? -46.271 1.836 49.680 1.00 65.31 252 LEU A CA 1
ATOM 1939 C C . LEU A 1 252 ? -46.560 2.441 51.056 1.00 65.31 252 LEU A C 1
ATOM 1941 O O . LEU A 1 252 ? -45.701 2.418 51.941 1.00 65.31 252 LEU A O 1
ATOM 1945 N N . SER A 1 253 ? -47.785 2.950 51.218 1.00 68.19 253 SER A N 1
ATOM 1946 C CA . SER A 1 253 ? -48.314 3.416 52.500 1.00 68.19 253 SER A CA 1
ATOM 1947 C C . SER A 1 253 ? -48.445 2.248 53.491 1.00 68.19 253 SER A C 1
ATOM 1949 O O . SER A 1 253 ? -48.481 1.083 53.090 1.00 68.19 253 SER A O 1
ATOM 1951 N N . GLN A 1 254 ? -48.506 2.543 54.793 1.00 71.00 254 GLN A N 1
ATOM 1952 C CA . GLN A 1 254 ? -48.711 1.516 55.824 1.00 71.00 254 GLN A CA 1
ATOM 1953 C C . GLN A 1 254 ? -50.034 0.751 55.601 1.00 71.00 254 GLN A C 1
ATOM 1955 O O . GLN A 1 254 ? -50.068 -0.463 55.760 1.00 71.00 254 GLN A O 1
ATOM 1960 N N . GLU A 1 255 ? -51.078 1.447 55.137 1.00 73.62 255 GLU A N 1
ATOM 1961 C CA . GLU A 1 255 ? -52.394 0.875 54.815 1.00 73.62 255 GLU A CA 1
ATOM 1962 C C . GLU A 1 255 ? -52.323 -0.203 53.729 1.00 73.62 255 GLU A C 1
ATOM 1964 O O . GLU A 1 255 ? -52.940 -1.259 53.858 1.00 73.62 255 GLU A O 1
ATOM 1969 N N . ASP A 1 256 ? -51.546 0.030 52.670 1.00 72.69 256 ASP A N 1
ATOM 1970 C CA . ASP A 1 256 ? -51.419 -0.939 51.583 1.00 72.69 256 ASP A CA 1
ATOM 1971 C C . ASP A 1 256 ? -50.667 -2.198 52.038 1.00 72.69 256 ASP A C 1
ATOM 1973 O O . ASP A 1 256 ? -51.003 -3.303 51.616 1.00 72.69 256 ASP A O 1
ATOM 1977 N N . ARG A 1 257 ? -49.665 -2.063 52.920 1.00 71.50 257 ARG A N 1
ATOM 1978 C CA . ARG A 1 257 ? -48.961 -3.226 53.490 1.00 71.50 257 ARG A CA 1
ATOM 1979 C C . ARG A 1 257 ? -49.906 -4.093 54.310 1.00 71.50 257 ARG A C 1
ATOM 1981 O O . ARG A 1 257 ? -49.991 -5.292 54.054 1.00 71.50 257 ARG A O 1
ATOM 1988 N N . ASP A 1 258 ? -50.657 -3.467 55.212 1.00 75.44 258 ASP A N 1
ATOM 1989 C CA . ASP A 1 258 ? -51.629 -4.161 56.054 1.00 75.44 258 ASP A CA 1
ATOM 1990 C C . ASP A 1 258 ? -52.705 -4.841 55.196 1.00 75.44 258 ASP A C 1
ATOM 1992 O O . ASP A 1 258 ? -53.087 -5.982 55.464 1.00 75.44 258 ASP A O 1
ATOM 1996 N N . PHE A 1 259 ? -53.150 -4.193 54.112 1.00 79.56 259 PHE A N 1
ATOM 1997 C CA . PHE A 1 259 ? -54.089 -4.786 53.161 1.00 79.56 259 PHE A CA 1
ATOM 1998 C C . PHE A 1 259 ? -53.551 -6.083 52.548 1.00 79.56 259 PHE A C 1
ATOM 2000 O O . PHE A 1 259 ? -54.259 -7.087 52.546 1.00 79.56 259 PHE A O 1
ATOM 2007 N N . PHE A 1 260 ? -52.314 -6.091 52.040 1.00 76.50 260 PHE A N 1
ATOM 2008 C CA . PHE A 1 260 ? -51.754 -7.279 51.390 1.00 76.50 260 PHE A CA 1
ATOM 2009 C C . PHE A 1 260 ? -51.385 -8.390 52.378 1.00 76.50 260 PHE A C 1
ATOM 2011 O O . PHE A 1 260 ? -51.592 -9.556 52.052 1.00 76.50 260 PHE A O 1
ATOM 2018 N N . GLU A 1 261 ? -50.892 -8.065 53.574 1.00 73.94 261 GLU A N 1
ATOM 2019 C CA . GLU A 1 261 ? -50.567 -9.062 54.608 1.00 73.94 261 GLU A CA 1
ATOM 2020 C C . GLU A 1 261 ? -51.819 -9.726 55.199 1.00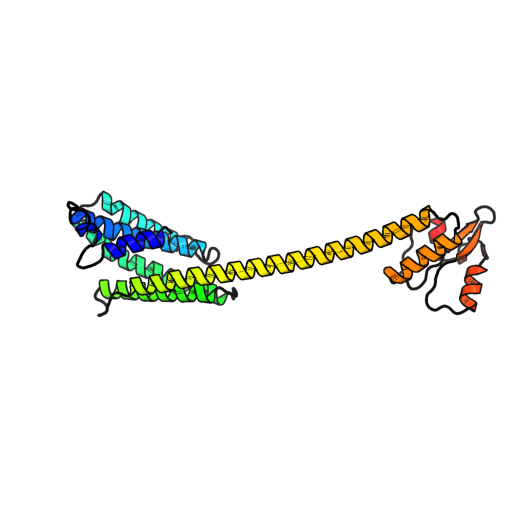 73.94 261 GLU A C 1
ATOM 2022 O O . GLU A 1 261 ? -51.801 -10.911 55.530 1.00 73.94 261 GLU A O 1
ATOM 2027 N N . THR A 1 262 ? -52.930 -8.991 55.290 1.00 79.81 262 THR A N 1
ATOM 2028 C CA . THR A 1 262 ? -54.202 -9.515 55.816 1.00 79.81 262 THR A CA 1
ATOM 2029 C C . THR A 1 262 ? -55.148 -10.038 54.734 1.00 79.81 262 THR A C 1
ATOM 2031 O O . THR A 1 262 ? -56.210 -10.582 55.053 1.00 79.81 262 THR A O 1
ATOM 2034 N N . LEU A 1 263 ? -54.769 -9.920 53.455 1.00 82.56 263 LEU A N 1
ATOM 2035 C CA . LEU A 1 263 ? -55.596 -10.326 52.325 1.00 82.56 263 LEU A CA 1
ATOM 2036 C C . LEU A 1 263 ? -55.915 -11.825 52.388 1.00 82.56 263 LEU A C 1
ATOM 2038 O O . LEU A 1 263 ? -55.025 -12.669 52.270 1.00 82.56 263 LEU A O 1
ATOM 2042 N N . ARG A 1 264 ? -57.209 -12.139 52.491 1.00 85.88 264 ARG A N 1
ATOM 2043 C CA . ARG A 1 264 ? -57.789 -13.478 52.332 1.00 85.88 264 ARG A CA 1
ATOM 2044 C C . ARG A 1 264 ? -58.993 -13.402 51.414 1.00 85.88 264 ARG A C 1
ATOM 2046 O O . ARG A 1 264 ? -59.977 -12.746 51.748 1.00 85.88 264 ARG A O 1
ATOM 2053 N N . VAL A 1 265 ? -58.908 -14.040 50.249 1.00 88.12 265 VAL A N 1
ATOM 2054 C CA . VAL A 1 265 ? -59.974 -13.978 49.236 1.00 88.12 265 VAL A CA 1
ATOM 2055 C C . VAL A 1 265 ? -60.171 -15.353 48.592 1.00 88.12 265 VAL A C 1
ATOM 2057 O O . VAL A 1 265 ? -59.181 -16.000 48.247 1.00 88.12 265 VAL A O 1
ATOM 2060 N N . PRO A 1 266 ? -61.416 -15.821 48.386 1.00 89.31 266 PRO A N 1
ATOM 2061 C CA . PRO A 1 266 ? -61.673 -17.075 47.684 1.00 89.31 266 PRO A CA 1
ATOM 2062 C C . PRO A 1 266 ? -61.214 -17.017 46.223 1.00 89.31 266 PRO A C 1
ATOM 2064 O O . PRO A 1 266 ? -61.379 -16.006 45.539 1.00 89.31 266 PRO A O 1
ATOM 2067 N N . VAL A 1 267 ? -60.691 -18.133 45.711 1.00 88.25 267 VAL A N 1
ATOM 2068 C CA . VAL A 1 267 ? -60.259 -18.268 44.315 1.00 88.25 267 VAL A CA 1
ATOM 2069 C C . VAL A 1 267 ? -61.486 -18.307 43.396 1.00 88.25 267 VAL A C 1
ATOM 2071 O O . VAL A 1 267 ? -62.035 -19.373 43.106 1.00 88.25 267 VAL A O 1
ATOM 2074 N N . ASN A 1 268 ? -61.923 -17.138 42.923 1.00 90.56 268 ASN A N 1
ATOM 2075 C CA . ASN A 1 268 ? -63.095 -16.968 42.063 1.00 90.56 268 ASN A CA 1
ATOM 2076 C C . ASN A 1 268 ? -62.771 -16.129 40.800 1.00 90.56 268 ASN A C 1
ATOM 2078 O O . ASN A 1 268 ? -61.706 -15.512 40.725 1.00 90.56 268 ASN A O 1
ATOM 2082 N N . PRO A 1 269 ? -63.665 -16.081 39.791 1.00 88.12 269 PRO A N 1
ATOM 2083 C CA . PRO A 1 269 ? -63.440 -15.297 38.572 1.00 88.12 269 PRO A CA 1
ATOM 2084 C C . PRO A 1 269 ? -63.257 -13.784 38.786 1.00 88.12 269 PRO A C 1
ATOM 2086 O O . PRO A 1 269 ? -62.717 -13.115 37.904 1.00 88.12 269 PRO A O 1
ATOM 2089 N N . GLU A 1 270 ? -63.681 -13.241 39.930 1.00 87.75 270 GLU A N 1
ATOM 2090 C CA . GLU A 1 270 ? -63.597 -11.810 40.252 1.00 87.75 270 GLU A CA 1
ATOM 2091 C C . GLU A 1 270 ? -62.167 -11.362 40.588 1.00 87.75 270 GLU A C 1
ATOM 2093 O O . GLU A 1 270 ? -61.831 -10.199 40.385 1.00 87.75 270 GLU A O 1
ATOM 2098 N N . LEU A 1 271 ? -61.278 -12.292 40.964 1.00 84.06 271 LEU A N 1
ATOM 2099 C CA . LEU A 1 271 ? -59.832 -12.047 41.112 1.00 84.06 271 LEU A CA 1
ATOM 2100 C C . LEU A 1 271 ? -59.122 -11.712 39.784 1.00 84.06 271 LEU A C 1
ATOM 2102 O O . LEU A 1 271 ? -57.913 -11.466 39.755 1.00 84.06 271 LEU A O 1
ATOM 2106 N N . GLY A 1 272 ? -59.843 -11.743 38.660 1.00 87.56 272 GLY A N 1
ATOM 2107 C CA . GLY A 1 272 ? -59.368 -11.245 37.377 1.00 87.56 272 GLY A CA 1
ATOM 2108 C C . GLY A 1 272 ? -58.145 -11.998 36.855 1.00 87.56 272 GLY A C 1
ATOM 2109 O O . GLY A 1 272 ? -58.216 -13.177 36.492 1.00 87.56 272 GLY A O 1
ATOM 2110 N N . THR A 1 273 ? -57.015 -11.300 36.748 1.00 86.50 273 THR A N 1
ATOM 2111 C CA . THR A 1 273 ? -55.776 -11.848 36.181 1.00 86.50 273 THR A CA 1
ATOM 2112 C C . THR A 1 273 ? -55.156 -12.914 37.078 1.00 86.50 273 THR A C 1
ATOM 2114 O O . THR A 1 273 ? -54.696 -13.922 36.545 1.00 86.50 273 THR A O 1
ATOM 2117 N N . LEU A 1 274 ? -55.249 -12.784 38.406 1.00 86.75 274 LEU A N 1
ATOM 2118 C CA . LEU A 1 274 ? -54.784 -13.807 39.351 1.00 86.75 274 LEU A CA 1
ATOM 2119 C C . LEU A 1 274 ? -55.537 -15.129 39.159 1.00 86.75 274 LEU A C 1
ATOM 2121 O O . LEU A 1 274 ? -54.908 -16.174 39.008 1.00 86.75 274 LEU A O 1
ATOM 2125 N N . TYR A 1 275 ? -56.869 -15.089 39.042 1.00 88.56 275 TYR A N 1
ATOM 2126 C CA . TYR A 1 275 ? -57.675 -16.286 38.768 1.00 88.56 275 TYR A CA 1
ATOM 2127 C C . TYR A 1 275 ? -57.255 -16.987 37.473 1.00 88.56 275 TYR A C 1
ATOM 2129 O O . TYR A 1 275 ? -57.100 -18.210 37.435 1.00 88.56 275 TYR A O 1
ATOM 2137 N N . ARG A 1 276 ? -57.021 -16.214 36.403 1.00 86.44 276 ARG A N 1
ATOM 2138 C CA . ARG A 1 276 ? -56.568 -16.753 35.111 1.00 86.44 276 ARG A CA 1
ATOM 2139 C C . ARG A 1 276 ? -55.193 -17.409 35.217 1.00 86.44 276 ARG A C 1
ATOM 2141 O O . ARG A 1 276 ? -55.007 -18.476 34.632 1.00 86.44 276 ARG A O 1
ATOM 2148 N N . THR A 1 277 ? -54.260 -16.798 35.946 1.00 89.31 277 THR A N 1
ATOM 2149 C CA . THR A 1 277 ? -52.918 -17.347 36.190 1.00 89.31 277 THR A CA 1
ATOM 2150 C C . THR A 1 277 ? -53.000 -18.670 36.954 1.00 89.31 277 THR A C 1
ATOM 2152 O O . THR A 1 277 ? -52.393 -19.655 36.531 1.00 89.31 277 THR A O 1
ATOM 2155 N N . ILE A 1 278 ? -53.821 -18.731 38.010 1.00 88.25 278 ILE A N 1
ATOM 2156 C CA . ILE A 1 278 ? -54.025 -19.932 38.837 1.00 88.25 278 ILE A CA 1
ATOM 2157 C C . ILE A 1 278 ? -54.640 -21.073 38.016 1.00 88.25 278 ILE A C 1
ATOM 2159 O O . ILE A 1 278 ? -54.109 -22.183 37.999 1.00 88.25 278 ILE A O 1
ATOM 2163 N N . GLN A 1 279 ? -55.722 -20.798 37.280 1.00 87.00 279 GLN A N 1
ATOM 2164 C CA . GLN A 1 279 ? -56.414 -21.786 36.442 1.00 87.00 279 GLN A CA 1
ATOM 2165 C C . GLN A 1 279 ? -55.512 -22.346 35.336 1.00 87.00 279 GLN A C 1
ATOM 2167 O O . GLN A 1 279 ? -55.507 -23.547 35.073 1.00 87.00 279 GLN A O 1
ATOM 2172 N N . LYS A 1 280 ? -54.739 -21.478 34.671 1.00 88.06 280 LYS A N 1
ATOM 2173 C CA . LYS A 1 280 ? -53.902 -21.876 33.531 1.00 88.06 28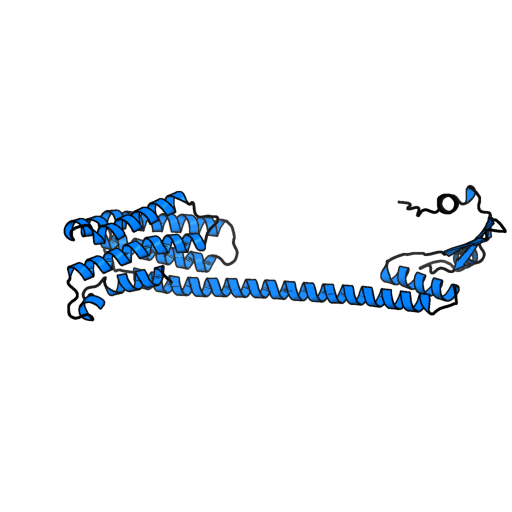0 LYS A CA 1
ATOM 2174 C C . LYS A 1 280 ? -52.551 -22.457 33.934 1.00 88.06 280 LYS A C 1
ATOM 2176 O O . LYS A 1 280 ? -51.917 -23.073 33.078 1.00 88.06 280 LYS A O 1
ATOM 2181 N N . LYS A 1 281 ? -52.096 -22.240 35.176 1.00 87.00 281 LYS A N 1
ATOM 2182 C CA . LYS A 1 281 ? -50.746 -22.591 35.658 1.00 87.00 281 LYS A CA 1
ATOM 2183 C C . LYS A 1 281 ? -49.640 -22.117 34.704 1.00 87.00 281 LYS A C 1
ATOM 2185 O O . LYS A 1 281 ? -48.673 -22.827 34.442 1.00 87.00 281 LYS A O 1
ATOM 2190 N N . LYS A 1 282 ? -49.826 -20.929 34.126 1.00 83.12 282 LYS A N 1
ATOM 2191 C CA . LYS A 1 282 ? -48.903 -20.291 33.180 1.00 83.12 282 LYS A CA 1
ATOM 2192 C C . LYS A 1 282 ? -48.736 -18.829 33.553 1.00 83.12 282 LYS A C 1
ATOM 2194 O O . LYS A 1 282 ? -49.706 -18.199 33.969 1.00 83.12 282 LYS A O 1
ATOM 2199 N N . SER A 1 283 ? -47.536 -18.301 33.339 1.00 87.00 283 SER A N 1
ATOM 2200 C CA . SER A 1 283 ? -47.232 -16.883 33.517 1.00 87.00 283 SER A CA 1
ATOM 2201 C C . SER A 1 283 ? -48.140 -16.021 32.638 1.00 87.00 283 SER A C 1
ATOM 2203 O O . SER A 1 283 ? -48.355 -16.330 31.463 1.00 87.00 283 SER A O 1
ATOM 2205 N N . VAL A 1 284 ? -48.679 -14.949 33.216 1.00 87.44 284 VAL A N 1
ATOM 2206 C CA . VAL A 1 284 ? -49.487 -13.947 32.514 1.00 87.44 284 VAL A CA 1
ATOM 2207 C C . VAL A 1 284 ? -48.719 -12.635 32.534 1.00 87.44 284 VAL A C 1
ATOM 2209 O O . VAL A 1 284 ? -48.342 -12.161 33.602 1.00 87.44 284 VAL A O 1
ATOM 2212 N N . TYR A 1 285 ? -48.510 -12.066 31.351 1.00 83.75 285 TYR A N 1
ATOM 2213 C CA . TYR A 1 285 ? -47.907 -10.752 31.160 1.00 83.75 285 TYR A CA 1
ATOM 2214 C C . TYR A 1 285 ? -49.012 -9.783 30.738 1.00 83.75 285 TYR A C 1
ATOM 2216 O O . TYR A 1 285 ? -49.881 -10.146 29.940 1.00 83.75 285 TYR A O 1
ATOM 2224 N N . LEU A 1 286 ? -49.015 -8.595 31.332 1.00 81.69 286 LEU A N 1
ATOM 2225 C CA . LEU A 1 286 ? -49.933 -7.507 31.015 1.00 81.69 286 LEU A CA 1
ATOM 2226 C C . LEU A 1 286 ? -49.061 -6.347 30.536 1.00 81.69 286 LEU A C 1
ATOM 2228 O O . LEU A 1 286 ? -48.133 -5.977 31.255 1.00 81.69 286 LEU A O 1
ATOM 2232 N N . ASP A 1 287 ? -49.342 -5.852 29.334 1.00 67.25 287 ASP A N 1
ATOM 2233 C CA . ASP A 1 287 ? -48.675 -4.686 28.741 1.00 67.25 287 ASP A CA 1
ATOM 2234 C C . ASP A 1 287 ? -49.297 -3.371 29.236 1.00 67.25 287 ASP A C 1
ATOM 2236 O O . ASP A 1 287 ? -50.538 -3.343 29.442 1.00 67.25 287 ASP A O 1
#

Radius of gyration: 40.53 Å; chains: 1; bounding box: 101×45×87 Å

pLDDT: mean 83.52, std 8.43, range [50.34, 94.75]